Protein AF-0000000086982265 (afdb_homodimer)

pLDDT: mean 71.67, std 29.11, range [22.56, 97.69]

Radius of gyration: 20.38 Å; Cα contacts (8 Å, |Δi|>4): 203; chains: 2; bounding box: 52×54×60 Å

Secondary structure (DSSP, 8-state):
-------GGGGTTHHHHHHHS--SS---S----S----------SBHHHHHHHHHHHHHHHHHHHHHHHHHSS-TTSHHHHHHHHHHHHHHHHHHHHHHHHHH--TTHHHHHH-TTSGGG-B---/-------TTHHHHHHHHHHHS--SS---S----S----------SBHHHHHHHHHHHHHHHHHHHHHHHHHSS-TTSHHHHHHHHHHHHHHHHHHHHHHHHHH--TTHHHHHH-TTSGGG-B---

Solvent-accessible surface area (backbone atoms only — not comparable to full-atom values): 14402 Å² total; per-residue (Å²): 137,83,80,80,73,74,74,75,64,70,65,61,68,61,53,55,63,63,59,66,69,44,60,85,52,70,59,56,84,66,66,58,53,85,48,69,53,64,75,65,65,73,77,50,53,29,46,36,57,47,51,40,53,50,53,50,50,50,50,40,52,52,41,48,52,50,23,51,60,60,21,70,83,38,71,81,37,45,67,20,50,34,34,48,50,50,37,50,47,48,50,48,36,48,51,53,51,54,55,48,44,73,78,45,52,86,53,51,70,56,28,71,79,36,55,84,40,68,32,34,37,65,54,76,129,137,84,78,79,74,74,76,74,62,70,65,60,67,60,53,56,64,62,58,68,67,44,60,86,51,69,58,60,85,66,66,59,52,86,49,70,54,63,75,64,65,75,79,49,54,29,45,37,58,48,52,40,53,50,52,51,50,51,49,41,53,52,41,47,53,50,24,52,62,58,21,71,84,39,72,81,38,45,68,20,52,36,36,48,50,50,37,51,49,50,49,48,38,48,51,51,52,53,54,47,43,74,78,44,53,87,54,50,71,58,27,70,80,37,54,84,41,69,33,34,38,64,54,75,129

Organism: Momordica charantia (NCBI:txid3673)

Nearest PDB structures (foldseek):
  3ety-assembly1_A  TM=3.256E-01  e=5.298E+00  Fusobacterium nucleatum
  3etx-assembly3_C  TM=3.265E-01  e=7.269E+00  Fusobacterium nucleatum
  3ety-assembly1_A  TM=3.256E-01  e=5.223E+00  Fusobacterium nucleatum
  3etx-assembly3_C  TM=3.265E-01  e=7.174E+00  Fusobacterium nucleatum

Structure (mmCIF, N/CA/C/O backbone):
data_AF-0000000086982265-model_v1
#
loop_
_entity.id
_entity.type
_entity.pdbx_description
1 polymer 'Calvin cycle protein CP12-3, chloroplastic'
#
loop_
_atom_site.group_PDB
_atom_site.id
_atom_site.type_symbol
_atom_site.label_atom_id
_atom_site.label_alt_id
_atom_site.label_comp_id
_atom_site.label_asym_id
_atom_site.label_entity_id
_atom_site.label_seq_id
_atom_site.pdbx_PDB_ins_code
_atom_site.Cartn_x
_atom_site.Cartn_y
_atom_site.Cartn_z
_atom_site.occupancy
_atom_site.B_iso_or_equiv
_atom_site.auth_seq_id
_atom_site.auth_comp_id
_atom_site.auth_asym_id
_atom_site.auth_atom_id
_atom_site.pdbx_PDB_model_num
ATOM 1 N N . MET A 1 1 ? -33.5 -4.254 -20.078 1 22.59 1 MET A N 1
ATOM 2 C CA . MET A 1 1 ? -32.094 -4.617 -19.922 1 22.59 1 MET A CA 1
ATOM 3 C C . MET A 1 1 ? -31.234 -3.387 -19.641 1 22.59 1 MET A C 1
ATOM 5 O O . MET A 1 1 ? -30.844 -2.668 -20.562 1 22.59 1 MET A O 1
ATOM 9 N N . ALA A 1 2 ? -31.406 -2.611 -18.578 1 28.22 2 ALA A N 1
ATOM 10 C CA . ALA A 1 2 ? -31.062 -1.231 -18.25 1 28.22 2 ALA A CA 1
ATOM 11 C C . ALA A 1 2 ? -29.562 -1.1 -17.969 1 28.22 2 ALA A C 1
ATOM 13 O O . ALA A 1 2 ? -29 -1.889 -17.203 1 28.22 2 ALA A O 1
ATOM 14 N N . SER A 1 3 ? -28.75 -0.62 -18.969 1 22.56 3 SER A N 1
ATOM 15 C CA . SER A 1 3 ? -27.312 -0.375 -19.062 1 22.56 3 SER A CA 1
ATOM 16 C C . SER A 1 3 ? -26.844 0.585 -17.984 1 22.56 3 SER A C 1
ATOM 18 O O . SER A 1 3 ? -27.312 1.728 -17.906 1 22.56 3 SER A O 1
ATOM 20 N N . ILE A 1 4 ? -26.625 0.116 -16.812 1 25.61 4 ILE A N 1
ATOM 21 C CA . ILE A 1 4 ? -26.203 0.902 -15.656 1 25.61 4 ILE A CA 1
ATOM 22 C C . ILE A 1 4 ? -24.875 1.575 -15.938 1 25.61 4 ILE A C 1
ATOM 24 O O . ILE A 1 4 ? -23.812 0.934 -15.867 1 25.61 4 ILE A O 1
ATOM 28 N N . VAL A 1 5 ? -24.75 2.475 -16.938 1 24.56 5 VAL A N 1
ATOM 29 C CA . VAL A 1 5 ? -23.578 3.293 -17.203 1 24.56 5 VAL A CA 1
ATOM 30 C C . VAL A 1 5 ? -23.312 4.211 -16.016 1 24.56 5 VAL A C 1
ATOM 32 O O . VAL A 1 5 ? -24.094 5.121 -15.734 1 24.56 5 VAL A O 1
ATOM 35 N N . ALA A 1 6 ? -22.781 3.668 -14.961 1 27.89 6 ALA A N 1
ATOM 36 C CA . ALA A 1 6 ? -22.453 4.531 -13.828 1 27.89 6 ALA A CA 1
ATOM 37 C C . ALA A 1 6 ? -21.578 5.703 -14.266 1 27.89 6 ALA A C 1
ATOM 39 O O . ALA A 1 6 ? -20.688 5.543 -15.102 1 27.89 6 ALA A O 1
ATOM 40 N N . PRO A 1 7 ? -21.969 6.941 -14.133 1 25.91 7 PRO A N 1
ATOM 41 C CA . PRO A 1 7 ? -21.406 8.18 -14.68 1 25.91 7 PRO A CA 1
ATOM 42 C C . PRO A 1 7 ? -19.953 8.398 -14.281 1 25.91 7 PRO A C 1
ATOM 44 O O . PRO A 1 7 ? -19.578 8.102 -13.141 1 25.91 7 PRO A O 1
ATOM 47 N N . VAL A 1 8 ? -19 8.484 -15.266 1 26.81 8 VAL A N 1
ATOM 48 C CA . VAL A 1 8 ? -17.594 8.891 -15.352 1 26.81 8 VAL A CA 1
ATOM 49 C C . VAL A 1 8 ? -17.406 10.242 -14.672 1 26.81 8 VAL A C 1
ATOM 51 O O . VAL A 1 8 ? -16.281 10.766 -14.617 1 26.81 8 VAL A O 1
ATOM 54 N N . ALA A 1 9 ? -18.516 10.922 -14.414 1 27.42 9 ALA A N 1
ATOM 55 C CA . ALA A 1 9 ? -18.391 12.328 -14.031 1 27.42 9 ALA A CA 1
ATOM 56 C C . ALA A 1 9 ? -17.734 12.469 -12.664 1 27.42 9 ALA A C 1
ATOM 58 O O . ALA A 1 9 ? -17.188 13.523 -12.344 1 27.42 9 ALA A O 1
ATOM 59 N N . ALA A 1 10 ? -17.891 11.508 -11.844 1 26.39 10 ALA A N 1
ATOM 60 C CA . ALA A 1 10 ? -17.453 11.781 -10.477 1 26.39 10 ALA A CA 1
ATOM 61 C C . ALA A 1 10 ? -15.93 11.75 -10.375 1 26.39 10 ALA A C 1
ATOM 63 O O . ALA A 1 10 ? -15.367 12.047 -9.32 1 26.39 10 ALA A O 1
ATOM 64 N N . LEU A 1 11 ? -15.141 11.227 -11.391 1 29.06 11 LEU A N 1
ATOM 65 C CA . LEU A 1 11 ? -13.688 11.195 -11.367 1 29.06 11 LEU A CA 1
ATOM 66 C C . LEU A 1 11 ? -13.102 12.594 -11.531 1 29.06 11 LEU A C 1
ATOM 68 O O . LEU A 1 11 ? -11.922 12.82 -11.266 1 29.06 11 LEU A O 1
ATOM 72 N N . LYS A 1 12 ? -13.852 13.508 -12.211 1 29.45 12 LYS A N 1
ATOM 73 C CA . LYS A 1 12 ? -13.32 14.812 -12.594 1 29.45 12 LYS A CA 1
ATOM 74 C C . LYS A 1 12 ? -13.156 15.719 -11.383 1 29.45 12 LYS A C 1
ATOM 76 O O . LYS A 1 12 ? -12.266 16.578 -11.359 1 29.45 12 LYS A O 1
ATOM 81 N N . SER A 1 13 ? -14.07 15.656 -10.477 1 28.33 13 SER A N 1
ATOM 82 C CA . SER A 1 13 ? -14.008 16.672 -9.43 1 28.33 13 SER A CA 1
ATOM 83 C C . SER A 1 13 ? -12.906 16.359 -8.43 1 28.33 13 SER A C 1
ATOM 85 O O . SER A 1 13 ? -12.422 17.25 -7.73 1 28.33 13 SER A O 1
ATOM 87 N N . CYS A 1 14 ? -12.5 15.141 -8.242 1 32.88 14 CYS A N 1
ATOM 88 C CA . CYS A 1 14 ? -11.469 14.734 -7.285 1 32.88 14 CYS A CA 1
ATOM 89 C C . CYS A 1 14 ? -10.078 15.078 -7.805 1 32.88 14 CYS A C 1
ATOM 91 O O . CYS A 1 14 ? -9.086 14.867 -7.105 1 32.88 14 CYS A O 1
ATOM 93 N N . ASN A 1 15 ? -9.938 15.422 -9.117 1 33.34 15 ASN A N 1
ATOM 94 C CA . ASN A 1 15 ? -8.672 15.828 -9.734 1 33.34 15 ASN A CA 1
ATOM 95 C C . ASN A 1 15 ? -8.148 17.125 -9.133 1 33.34 15 ASN A C 1
ATOM 97 O O . ASN A 1 15 ? -6.945 17.391 -9.156 1 33.34 15 ASN A O 1
ATOM 101 N N . GLY A 1 16 ? -9.07 17.969 -8.719 1 33.59 16 GLY A N 1
ATOM 102 C CA . GLY A 1 16 ? -8.617 19.266 -8.242 1 33.59 16 GLY A CA 1
ATOM 103 C C . GLY A 1 16 ? -7.879 19.203 -6.922 1 33.59 16 GLY A C 1
ATOM 104 O O . GLY A 1 16 ? -6.926 19.953 -6.699 1 33.59 16 GLY A O 1
ATOM 105 N N . PHE A 1 17 ? -8.43 18.438 -6.062 1 35.12 17 PHE A N 1
ATOM 106 C CA . PHE A 1 17 ? -7.828 18.422 -4.734 1 35.12 17 PHE A CA 1
ATOM 107 C C . PHE A 1 17 ? -6.453 17.766 -4.77 1 35.12 17 PHE A C 1
ATOM 109 O O . PHE A 1 17 ? -5.539 18.203 -4.062 1 35.12 17 PHE A O 1
ATOM 116 N N . LEU A 1 18 ? -6.184 16.797 -5.578 1 38.62 18 LEU A N 1
ATOM 117 C CA . LEU A 1 18 ? -4.836 16.266 -5.723 1 38.62 18 LEU A CA 1
ATOM 118 C C . LEU A 1 18 ? -3.879 17.328 -6.238 1 38.62 18 LEU A C 1
ATOM 120 O O . LEU A 1 18 ? -2.67 17.25 -6.012 1 38.62 18 LEU A O 1
ATOM 124 N N . GLU A 1 19 ? -4.27 18.312 -6.961 1 38.12 19 GLU A N 1
ATOM 125 C CA . GLU A 1 19 ? -3.438 19.359 -7.535 1 38.12 19 GLU A CA 1
ATOM 126 C C . GLU A 1 19 ? -2.959 20.344 -6.461 1 38.12 19 GLU A C 1
ATOM 128 O O . GLU A 1 19 ? -1.843 20.859 -6.539 1 38.12 19 GLU A O 1
ATOM 133 N N . LYS A 1 20 ? -3.635 20.797 -5.562 1 38.16 20 LYS A N 1
ATOM 134 C CA . LYS A 1 20 ? -3.209 21.875 -4.672 1 38.16 20 LYS A CA 1
ATOM 135 C C . LYS A 1 20 ? -2.291 21.344 -3.572 1 38.16 20 LYS A C 1
ATOM 137 O O . LYS A 1 20 ? -1.474 22.094 -3.029 1 38.16 20 LYS A O 1
ATOM 142 N N . LYS A 1 21 ? -2.49 20.406 -2.93 1 38.38 21 LYS A N 1
ATOM 143 C CA . LYS A 1 21 ? -1.667 20.031 -1.785 1 38.38 21 LYS A CA 1
ATOM 144 C C . LYS A 1 21 ? -0.333 19.453 -2.238 1 38.38 21 LYS A C 1
ATOM 146 O O . LYS A 1 21 ? 0.516 19.109 -1.41 1 38.38 21 LYS A O 1
ATOM 151 N N . MET A 1 22 ? -0.25 18.875 -3.363 1 33.5 22 MET A N 1
ATOM 152 C CA . MET A 1 22 ? 1.075 18.297 -3.604 1 33.5 22 MET A CA 1
ATOM 153 C C . MET A 1 22 ? 2.049 19.375 -4.074 1 33.5 22 MET A C 1
ATOM 155 O O . MET A 1 22 ? 2.236 19.562 -5.277 1 33.5 22 MET A O 1
ATOM 159 N N . PRO A 1 23 ? 2.283 20.5 -3.543 1 29.22 23 PRO A N 1
ATOM 160 C CA . PRO A 1 23 ? 3.33 21.344 -4.133 1 29.22 23 PRO A CA 1
ATOM 161 C C . PRO A 1 23 ? 4.621 20.562 -4.398 1 29.22 23 PRO A C 1
ATOM 163 O O . PRO A 1 23 ? 5.32 20.844 -5.375 1 29.22 23 PRO A O 1
ATOM 166 N N . TYR A 1 24 ? 5.195 20.062 -3.326 1 30.67 24 TYR A N 1
ATOM 167 C CA . TYR A 1 24 ? 6.551 19.562 -3.525 1 30.67 24 TYR A CA 1
ATOM 168 C C . TYR A 1 24 ? 6.574 18.469 -4.586 1 30.67 24 TYR A C 1
ATOM 170 O O . TYR A 1 24 ? 7.629 17.891 -4.863 1 30.67 24 TYR A O 1
ATOM 178 N N . LEU A 1 25 ? 5.551 17.75 -4.719 1 29.61 25 LEU A N 1
ATOM 179 C CA . LEU A 1 25 ? 5.641 17.047 -5.984 1 29.61 25 LEU A CA 1
ATOM 180 C C . LEU A 1 25 ? 5.594 18.016 -7.16 1 29.61 25 LEU A C 1
ATOM 182 O O . LEU A 1 25 ? 4.582 18.688 -7.375 1 29.61 25 LEU A O 1
ATOM 186 N N . LYS A 1 26 ? 6.691 18.828 -7.355 1 27.42 26 LYS A N 1
ATOM 187 C CA . LYS A 1 26 ? 6.699 19.188 -8.773 1 27.42 26 LYS A CA 1
ATOM 188 C C . LYS A 1 26 ? 6.027 18.094 -9.609 1 27.42 26 LYS A C 1
ATOM 190 O O . LYS A 1 26 ? 6.648 17.094 -9.938 1 27.42 26 LYS A O 1
ATOM 195 N N . LEU A 1 27 ? 4.973 17.859 -9.281 1 25.95 27 LEU A N 1
ATOM 196 C CA . LEU A 1 27 ? 4.266 17.297 -10.438 1 25.95 27 LEU A CA 1
ATOM 197 C C . LEU A 1 27 ? 4.48 18.172 -11.672 1 25.95 27 LEU A C 1
ATOM 199 O O . LEU A 1 27 ? 4.102 19.344 -11.68 1 25.95 27 LEU A O 1
ATOM 203 N N . SER A 1 28 ? 5.684 18.281 -12.289 1 26.28 28 SER A N 1
ATOM 204 C CA . SER A 1 28 ? 5.477 18.672 -13.68 1 26.28 28 SER A CA 1
ATOM 205 C C . SER A 1 28 ? 4.004 18.578 -14.062 1 26.28 28 SER A C 1
ATOM 207 O O . SER A 1 28 ? 3.238 17.844 -13.438 1 26.28 28 SER A O 1
ATOM 209 N N . ASP A 1 29 ? 3.389 19.703 -14.688 1 25.84 29 ASP A N 1
ATOM 210 C CA . ASP A 1 29 ? 2.191 19.641 -15.523 1 25.84 29 ASP A CA 1
ATOM 211 C C . ASP A 1 29 ? 1.959 18.234 -16.047 1 25.84 29 ASP A C 1
ATOM 213 O O . ASP A 1 29 ? 1.29 18.031 -17.062 1 25.84 29 ASP A O 1
ATOM 217 N N . LYS A 1 30 ? 3.002 17.5 -15.867 1 27.44 30 LYS A N 1
ATOM 218 C CA . LYS A 1 30 ? 2.699 16.219 -16.531 1 27.44 30 LYS A CA 1
ATOM 219 C C . LYS A 1 30 ? 1.464 15.57 -15.922 1 27.44 30 LYS A C 1
ATOM 221 O O . LYS A 1 30 ? 1.537 14.977 -14.844 1 27.44 30 LYS A O 1
ATOM 226 N N . SER A 1 31 ? 0.214 16.219 -15.82 1 27.73 31 SER A N 1
ATOM 227 C CA . SER A 1 31 ? -1.083 15.625 -16.141 1 27.73 31 SER A CA 1
ATOM 228 C C . SER A 1 31 ? -0.924 14.234 -16.75 1 27.73 31 SER A C 1
ATOM 230 O O . SER A 1 31 ? -1.144 14.047 -17.938 1 27.73 31 SER A O 1
ATOM 232 N N . GLN A 1 32 ? 0.218 13.719 -16.562 1 28.09 32 GLN A N 1
ATOM 233 C CA . GLN A 1 32 ? 0.034 12.57 -17.438 1 28.09 32 GLN A CA 1
ATOM 234 C C . GLN A 1 32 ? -1.301 11.883 -17.172 1 28.09 32 GLN A C 1
ATOM 236 O O . GLN A 1 32 ? -1.668 11.656 -16.016 1 28.09 32 GLN A O 1
ATOM 241 N N . PRO A 1 33 ? -2.359 12.336 -17.812 1 28.44 33 PRO A N 1
ATOM 242 C CA . PRO A 1 33 ? -3.514 11.43 -17.812 1 28.44 33 PRO A CA 1
ATOM 243 C C . PRO A 1 33 ? -3.17 10.039 -17.297 1 28.44 33 PRO A C 1
ATOM 245 O O . PRO A 1 33 ? -2.025 9.594 -17.422 1 28.44 33 PRO A O 1
ATOM 248 N N . VAL A 1 34 ? -3.584 9.805 -15.992 1 31.25 34 VAL A N 1
ATOM 249 C CA . VAL A 1 34 ? -3.672 8.352 -16.094 1 31.25 34 VAL A CA 1
ATOM 250 C C . VAL A 1 34 ? -3.697 7.941 -17.562 1 31.25 34 VAL A C 1
ATOM 252 O O . VAL A 1 34 ? -4.754 7.965 -18.203 1 31.25 34 VAL A O 1
ATOM 255 N N . ARG A 1 35 ? -2.959 8.82 -18.422 1 31.94 35 ARG A N 1
ATOM 256 C CA . ARG A 1 35 ? -2.873 8.328 -19.797 1 31.94 35 ARG A CA 1
ATOM 257 C C . ARG A 1 35 ? -3.193 6.836 -19.859 1 31.94 35 ARG A C 1
ATOM 259 O O . ARG A 1 35 ? -2.688 6.055 -19.047 1 31.94 35 ARG A O 1
ATOM 266 N N . ALA A 1 36 ? -4.285 6.738 -20.328 1 32.75 36 ALA A N 1
ATOM 267 C CA . ALA A 1 36 ? -4.457 5.418 -20.938 1 32.75 36 ALA A CA 1
ATOM 268 C C . ALA A 1 36 ? -3.117 4.844 -21.391 1 32.75 36 ALA A C 1
ATOM 270 O O . ALA A 1 36 ? -2.646 5.152 -22.484 1 32.75 36 ALA A O 1
ATOM 271 N N . MET A 1 37 ? -1.941 5.309 -20.672 1 35.94 37 MET A N 1
ATOM 272 C CA . MET A 1 37 ? -1.049 4.32 -21.281 1 35.94 37 MET A CA 1
ATOM 273 C C . MET A 1 37 ? -1.844 3.211 -21.953 1 35.94 37 MET A C 1
ATOM 275 O O . MET A 1 37 ? -2.812 2.699 -21.391 1 35.94 37 MET A O 1
ATOM 279 N N . GLY A 1 38 ? -2.029 3.312 -23.125 1 34.06 38 GLY A N 1
ATOM 280 C CA . GLY A 1 38 ? -2.516 2.066 -23.688 1 34.06 38 GLY A CA 1
ATOM 281 C C . GLY A 1 38 ? -2.363 0.882 -22.766 1 34.06 38 GLY A C 1
ATOM 282 O O . GLY A 1 38 ? -1.38 0.79 -22.016 1 34.06 38 GLY A O 1
ATOM 283 N N . MET A 1 39 ? -3.354 0.46 -22.094 1 42.19 39 MET A N 1
ATOM 284 C CA . MET A 1 39 ? -3.264 -0.851 -21.469 1 42.19 39 MET A CA 1
ATOM 285 C C . MET A 1 39 ? -2.029 -1.606 -21.953 1 42.19 39 MET A C 1
ATOM 287 O O . MET A 1 39 ? -2.107 -2.385 -22.891 1 42.19 39 MET A O 1
ATOM 291 N N . ALA A 1 40 ? -1.075 -0.903 -22.281 1 45.47 40 ALA A N 1
ATOM 292 C CA . ALA A 1 40 ? -0.02 -1.88 -22.547 1 45.47 40 ALA A CA 1
ATOM 293 C C . ALA A 1 40 ? -0.062 -3.012 -21.516 1 45.47 40 ALA A C 1
ATOM 295 O O . ALA A 1 40 ? 0.082 -2.777 -20.312 1 45.47 40 ALA A O 1
ATOM 296 N N . LYS A 1 41 ? -1.021 -3.781 -21.719 1 54.38 41 LYS A N 1
ATOM 297 C CA . LYS A 1 41 ? -1.2 -5.047 -21.016 1 54.38 41 LYS A CA 1
ATOM 298 C C . LYS A 1 41 ? 0.131 -5.574 -20.484 1 54.38 41 LYS A C 1
ATOM 300 O O . LYS A 1 41 ? 1.062 -5.809 -21.25 1 54.38 41 LYS A O 1
ATOM 305 N N . TYR A 1 42 ? 0.583 -4.93 -19.312 1 62.16 42 TYR A N 1
ATOM 306 C CA . TYR A 1 42 ? 1.74 -5.609 -18.734 1 62.16 42 TYR A CA 1
ATOM 307 C C . TYR A 1 42 ? 1.668 -7.113 -18.984 1 62.16 42 TYR A C 1
ATOM 309 O O . TYR A 1 42 ? 0.595 -7.711 -18.875 1 62.16 42 TYR A O 1
ATOM 317 N N . LYS A 1 43 ? 2.564 -7.457 -19.766 1 79.25 43 LYS A N 1
ATOM 318 C CA . LYS A 1 43 ? 2.633 -8.891 -20.031 1 79.25 43 LYS A CA 1
ATOM 319 C C . LYS A 1 43 ? 3.135 -9.656 -18.812 1 79.25 43 LYS A C 1
ATOM 321 O O . LYS A 1 43 ? 4.258 -9.43 -18.359 1 79.25 43 LYS A O 1
ATOM 326 N N . TYR A 1 44 ? 2.309 -9.961 -18.078 1 90.06 44 TYR A N 1
ATOM 327 C CA . TYR A 1 44 ? 2.645 -10.867 -16.984 1 90.06 44 TYR A CA 1
ATOM 328 C C . TYR A 1 44 ? 3.043 -12.234 -17.5 1 90.06 44 TYR A C 1
ATOM 330 O O . TYR A 1 44 ? 2.365 -12.797 -18.375 1 90.06 44 TYR A O 1
ATOM 338 N N . LYS A 1 45 ? 4.141 -12.703 -17 1 91.94 45 LYS A N 1
ATOM 339 C CA . LYS A 1 45 ? 4.512 -14.07 -17.375 1 91.94 45 LYS A CA 1
ATOM 340 C C . LYS A 1 45 ? 3.74 -15.094 -16.531 1 91.94 45 LYS A C 1
ATOM 342 O O . LYS A 1 45 ? 3.305 -16.125 -17.062 1 91.94 45 LYS A O 1
ATOM 347 N N . TYR A 1 46 ? 3.473 -14.766 -15.211 1 94.69 46 TYR A N 1
ATOM 348 C CA . TYR A 1 46 ? 2.912 -15.758 -14.305 1 94.69 46 TYR A CA 1
ATOM 349 C C . TYR A 1 46 ? 1.562 -15.305 -13.758 1 94.69 46 TYR A C 1
ATOM 351 O O . TYR A 1 46 ? 1.362 -14.125 -13.484 1 94.69 46 TYR A O 1
ATOM 359 N N . LYS A 1 47 ? 0.686 -16.234 -13.523 1 93.88 47 LYS A N 1
ATOM 360 C CA . LYS A 1 47 ? -0.643 -16 -12.969 1 93.88 47 LYS A CA 1
ATOM 361 C C . LYS A 1 47 ? -0.558 -15.258 -11.641 1 93.88 47 LYS A C 1
ATOM 363 O O . LYS A 1 47 ? -1.332 -14.336 -11.391 1 93.88 47 LYS A O 1
ATOM 368 N N . GLY A 1 48 ? 0.394 -15.664 -10.781 1 94.38 48 GLY A N 1
ATOM 369 C CA . GLY A 1 48 ? 0.535 -15.039 -9.469 1 94.38 48 GLY A CA 1
ATOM 370 C C . GLY A 1 48 ? 0.831 -13.555 -9.547 1 94.38 48 GLY A C 1
ATOM 371 O O . GLY A 1 48 ? 0.335 -12.773 -8.734 1 94.38 48 GLY A O 1
ATOM 372 N N . THR A 1 49 ? 1.602 -13.156 -10.484 1 94.31 49 THR A N 1
ATOM 373 C CA . THR A 1 49 ? 1.938 -11.75 -10.664 1 94.31 49 THR A CA 1
ATOM 374 C C . THR A 1 49 ? 0.718 -10.953 -11.125 1 94.31 49 THR A C 1
ATOM 376 O O . THR A 1 49 ? 0.479 -9.844 -10.648 1 94.31 49 THR A O 1
ATOM 379 N N . GLN A 1 50 ? 0.039 -11.539 -12.07 1 93.94 50 GLN A N 1
ATOM 380 C CA . GLN A 1 50 ? -1.184 -10.891 -12.523 1 93.94 50 GLN A CA 1
ATOM 381 C C . GLN A 1 50 ? -2.164 -10.695 -11.367 1 93.94 50 GLN A C 1
ATOM 383 O O . GLN A 1 50 ? -2.791 -9.641 -11.242 1 93.94 50 GLN A O 1
ATOM 388 N N . MET A 1 51 ? -2.34 -11.703 -10.539 1 94.56 51 MET A N 1
ATOM 389 C CA . MET A 1 51 ? -3.246 -11.641 -9.398 1 94.56 51 MET A CA 1
ATOM 390 C C . MET A 1 51 ? -2.805 -10.562 -8.414 1 94.56 51 MET A C 1
ATOM 392 O O . MET A 1 51 ? -3.635 -9.828 -7.867 1 94.56 51 MET A O 1
ATOM 396 N N . ARG A 1 52 ? -1.533 -10.484 -8.234 1 93.94 52 ARG A N 1
ATOM 397 C CA . ARG A 1 52 ? -0.994 -9.469 -7.328 1 93.94 52 ARG A CA 1
ATOM 398 C C . ARG A 1 52 ? -1.31 -8.062 -7.828 1 93.94 52 ARG A C 1
ATOM 400 O O . ARG A 1 52 ? -1.724 -7.203 -7.047 1 93.94 52 ARG A O 1
ATOM 407 N N . GLU A 1 53 ? -1.056 -7.824 -9.055 1 94.5 53 GLU A N 1
ATOM 408 C CA . GLU A 1 53 ? -1.371 -6.52 -9.633 1 94.5 53 GLU A CA 1
ATOM 409 C C . GLU A 1 53 ? -2.857 -6.203 -9.492 1 94.5 53 GLU A C 1
ATOM 411 O O . GLU A 1 53 ? -3.227 -5.074 -9.164 1 94.5 53 GLU A O 1
ATOM 416 N N . LYS A 1 54 ? -3.658 -7.176 -9.805 1 95.12 54 LYS A N 1
ATOM 417 C CA . LYS A 1 54 ? -5.102 -6.996 -9.695 1 95.12 54 LYS A CA 1
ATOM 418 C C . LYS A 1 54 ? -5.504 -6.617 -8.273 1 95.12 54 LYS A C 1
ATOM 420 O O . LYS A 1 54 ? -6.297 -5.695 -8.07 1 95.12 54 LYS A O 1
ATOM 425 N N . HIS A 1 55 ? -4.969 -7.285 -7.258 1 95.5 55 HIS A N 1
ATOM 426 C CA . HIS A 1 55 ? -5.297 -7.004 -5.867 1 95.5 55 HIS A CA 1
ATOM 427 C C . HIS A 1 55 ? -4.84 -5.605 -5.465 1 95.5 55 HIS A C 1
ATOM 429 O O . HIS A 1 55 ? -5.543 -4.906 -4.734 1 95.5 55 HIS A O 1
ATOM 435 N N . LEU A 1 56 ? -3.637 -5.207 -5.945 1 96.12 56 LEU A N 1
ATOM 436 C CA . LEU A 1 56 ? -3.17 -3.852 -5.68 1 96.12 56 LEU A CA 1
ATOM 437 C C . LEU A 1 56 ? -4.121 -2.822 -6.277 1 96.12 56 LEU A C 1
ATOM 439 O O . LEU A 1 56 ? -4.465 -1.832 -5.625 1 96.12 56 LEU A O 1
ATOM 443 N N . THR A 1 57 ? -4.57 -3.08 -7.441 1 96.69 57 THR A N 1
ATOM 444 C CA . THR A 1 57 ? -5.488 -2.172 -8.117 1 96.69 57 THR A CA 1
ATOM 445 C C . THR A 1 57 ? -6.809 -2.072 -7.359 1 96.69 57 THR A C 1
ATOM 447 O O . THR A 1 57 ? -7.32 -0.973 -7.137 1 96.69 57 THR A O 1
ATOM 450 N N . GLU A 1 58 ? -7.281 -3.205 -6.973 1 96.44 58 GLU A N 1
ATOM 451 C CA . GLU A 1 58 ? -8.547 -3.229 -6.242 1 96.44 58 GLU A CA 1
ATOM 452 C C . GLU A 1 58 ? -8.422 -2.504 -4.902 1 96.44 58 GLU A C 1
ATOM 454 O O . GLU A 1 58 ? -9.359 -1.829 -4.469 1 96.44 58 GLU A O 1
ATOM 459 N N . MET A 1 59 ? -7.305 -2.654 -4.254 1 95.94 59 MET A N 1
ATOM 460 C CA . MET A 1 59 ? -7.078 -1.958 -2.99 1 95.94 59 MET A CA 1
ATOM 461 C C . MET A 1 59 ? -7.066 -0.447 -3.195 1 95.94 59 MET A C 1
ATOM 463 O O . MET A 1 59 ? -7.645 0.296 -2.398 1 95.94 59 MET A O 1
ATOM 467 N N . ILE A 1 60 ? -6.422 0.017 -4.207 1 96.94 60 ILE A N 1
ATOM 468 C CA . ILE A 1 60 ? -6.367 1.443 -4.508 1 96.94 60 ILE A CA 1
ATOM 469 C C . ILE A 1 60 ? -7.77 1.968 -4.789 1 96.94 60 ILE A C 1
ATOM 471 O O . ILE A 1 60 ? -8.156 3.029 -4.293 1 96.94 60 ILE A O 1
ATOM 475 N N . GLU A 1 61 ? -8.531 1.205 -5.566 1 97.69 61 GLU A N 1
ATOM 476 C CA . GLU A 1 61 ? -9.898 1.615 -5.879 1 97.69 61 GLU A CA 1
ATOM 477 C C . GLU A 1 61 ? -10.742 1.724 -4.613 1 97.69 61 GLU A C 1
ATOM 479 O O . GLU A 1 61 ? -11.508 2.676 -4.449 1 97.69 61 GLU A O 1
ATOM 484 N N . LYS A 1 62 ? -10.617 0.751 -3.752 1 97 62 LYS A N 1
ATOM 485 C CA . LYS A 1 62 ? -11.344 0.79 -2.482 1 97 62 LYS A CA 1
ATOM 486 C C . LYS A 1 62 ? -10.938 2.01 -1.658 1 97 62 LYS A C 1
ATOM 488 O O . LYS A 1 62 ? -11.789 2.678 -1.071 1 97 62 LYS A O 1
ATOM 493 N N . LYS A 1 63 ? -9.664 2.281 -1.607 1 97.5 63 LYS A N 1
ATOM 494 C CA . LYS A 1 63 ? -9.195 3.402 -0.801 1 97.5 63 LYS A CA 1
ATOM 495 C C . LYS A 1 63 ? -9.602 4.734 -1.425 1 97.5 63 LYS A C 1
ATOM 497 O O . LYS A 1 63 ? -9.836 5.715 -0.713 1 97.5 63 LYS A O 1
ATOM 502 N N . VAL A 1 64 ? -9.719 4.797 -2.715 1 97.38 64 VAL A N 1
ATOM 503 C CA . VAL A 1 64 ? -10.242 5.984 -3.385 1 97.38 64 VAL A CA 1
ATOM 504 C C . VAL A 1 64 ? -11.688 6.23 -2.943 1 97.38 64 VAL A C 1
ATOM 506 O O . VAL A 1 64 ? -12.055 7.359 -2.602 1 97.38 64 VAL A O 1
ATOM 509 N N . MET A 1 65 ? -12.469 5.18 -2.939 1 97.38 65 MET A N 1
ATOM 510 C CA . MET A 1 65 ? -13.859 5.305 -2.521 1 97.38 65 MET A CA 1
ATOM 511 C C . MET A 1 65 ? -13.953 5.762 -1.069 1 97.38 65 MET A C 1
ATOM 513 O O . MET A 1 65 ? -14.773 6.617 -0.735 1 97.38 65 MET A O 1
ATOM 517 N N . GLU A 1 66 ? -13.164 5.23 -0.233 1 95.25 66 GLU A N 1
ATOM 518 C CA . GLU A 1 66 ? -13.156 5.625 1.173 1 95.25 66 GLU A CA 1
ATOM 519 C C . GLU A 1 66 ? -12.727 7.082 1.334 1 95.25 66 GLU A C 1
ATOM 521 O O . GLU A 1 66 ? -13.273 7.805 2.168 1 95.25 66 GLU A O 1
ATOM 526 N N . ALA A 1 67 ? -11.695 7.465 0.567 1 95.75 67 ALA A N 1
ATOM 527 C CA . ALA A 1 67 ? -11.242 8.852 0.63 1 95.75 67 ALA A CA 1
ATOM 528 C C . ALA A 1 67 ? -12.352 9.812 0.22 1 95.75 67 ALA A C 1
ATOM 530 O O . ALA A 1 67 ? -12.547 10.852 0.857 1 95.75 67 ALA A O 1
ATOM 531 N N . LYS A 1 68 ? -13.117 9.469 -0.792 1 96.12 68 LYS A N 1
ATOM 532 C CA . LYS A 1 68 ? -14.234 10.289 -1.236 1 96.12 68 LYS A CA 1
ATOM 533 C C . LYS A 1 68 ? -15.289 10.414 -0.142 1 96.12 68 LYS A C 1
ATOM 535 O O . LYS A 1 68 ? -15.812 11.508 0.106 1 96.12 68 LYS A O 1
ATOM 540 N N . GLU A 1 69 ? -15.57 9.352 0.482 1 95.38 69 GLU A N 1
ATOM 541 C CA . GLU A 1 69 ? -16.578 9.328 1.536 1 95.38 69 GLU A CA 1
ATOM 542 C C . GLU A 1 69 ? -16.141 10.172 2.732 1 95.38 69 GLU A C 1
ATOM 544 O O . GLU A 1 69 ? -16.938 10.953 3.266 1 95.38 69 GLU A O 1
ATOM 549 N N . VAL A 1 70 ? -14.859 10.008 3.123 1 92.81 70 VAL A N 1
ATOM 550 C CA . VAL A 1 70 ? -14.336 10.703 4.289 1 92.81 70 VAL A CA 1
ATOM 551 C C . VAL A 1 70 ? -14.305 12.211 4.023 1 92.81 70 VAL A C 1
ATOM 553 O O . VAL A 1 70 ? -14.516 13.016 4.934 1 92.81 70 VAL A O 1
ATOM 556 N N . CYS A 1 71 ? -14.18 12.555 2.752 1 94.31 71 CYS A N 1
ATOM 557 C CA . CYS A 1 71 ? -13.992 13.961 2.422 1 94.31 71 CYS A CA 1
ATOM 558 C C . CYS A 1 71 ? -15.32 14.633 2.121 1 94.31 71 CYS A C 1
ATOM 560 O O . CYS A 1 71 ? -15.391 15.852 1.999 1 94.31 71 CYS A O 1
ATOM 562 N N . GLU A 1 72 ? -16.5 14.031 1.921 1 92.06 72 GLU A N 1
ATOM 563 C CA . GLU A 1 72 ? -17.812 14.586 1.578 1 92.06 72 GLU A CA 1
ATOM 564 C C . GLU A 1 72 ? -18.25 15.641 2.594 1 92.06 72 GLU A C 1
ATOM 566 O O . GLU A 1 72 ? -18.844 16.656 2.227 1 92.06 72 GLU A O 1
ATOM 571 N N . GLY A 1 73 ? -17.984 15.516 3.746 1 80.31 73 GLY A N 1
ATOM 572 C CA . GLY A 1 73 ? -18.453 16.484 4.727 1 80.31 73 GLY A CA 1
ATOM 573 C C . GLY A 1 73 ? -17.484 17.641 4.934 1 80.31 73 GLY A C 1
ATOM 574 O O . GLY A 1 73 ? -17.906 18.734 5.285 1 80.31 73 GLY A O 1
ATOM 575 N N . ASP A 1 74 ? -16.203 17.422 4.746 1 86.44 74 ASP A N 1
ATOM 576 C CA . ASP A 1 74 ? -15.172 18.422 4.973 1 86.44 74 ASP A CA 1
ATOM 577 C C . ASP A 1 74 ? -13.906 18.094 4.176 1 86.44 74 ASP A C 1
ATOM 579 O O . ASP A 1 74 ? -13.039 17.359 4.645 1 86.44 74 ASP A O 1
ATOM 583 N N . GLU A 1 75 ? -13.719 18.719 3.119 1 85.69 75 GLU A N 1
ATOM 584 C CA . GLU A 1 75 ? -12.594 18.469 2.225 1 85.69 75 GLU A CA 1
ATOM 585 C C . GLU A 1 75 ? -11.305 19.047 2.783 1 85.69 75 GLU A C 1
ATOM 587 O O . GLU A 1 75 ? -10.211 18.719 2.318 1 85.69 75 GLU A O 1
ATOM 592 N N . THR A 1 76 ? -11.469 19.844 3.824 1 82.75 76 THR A N 1
ATOM 593 C CA . THR A 1 76 ? -10.289 20.516 4.359 1 82.75 76 THR A CA 1
ATOM 594 C C . THR A 1 76 ? -9.82 19.844 5.645 1 82.75 76 THR A C 1
ATOM 596 O O . THR A 1 76 ? -8.812 20.25 6.227 1 82.75 76 THR A O 1
ATOM 599 N N . SER A 1 77 ? -10.547 18.781 6.012 1 87.75 77 SER A N 1
ATOM 600 C CA . SER A 1 77 ? -10.219 18.109 7.266 1 87.75 77 SER A CA 1
ATOM 601 C C . SER A 1 77 ? -8.906 17.344 7.148 1 87.75 77 SER A C 1
ATOM 603 O O . SER A 1 77 ? -8.516 16.922 6.055 1 87.75 77 SER A O 1
ATOM 605 N N . ASP A 1 78 ? -8.242 17.094 8.258 1 87.19 78 ASP A N 1
ATOM 606 C CA . ASP A 1 78 ? -7.02 16.312 8.305 1 87.19 78 ASP A CA 1
ATOM 607 C C . ASP A 1 78 ? -7.27 14.875 7.844 1 87.19 78 ASP A C 1
ATOM 609 O O . ASP A 1 78 ? -6.461 14.305 7.113 1 87.19 78 ASP A O 1
ATOM 613 N N . GLU A 1 79 ? -8.398 14.406 8.273 1 90.31 79 GLU A N 1
ATOM 614 C CA . GLU A 1 79 ? -8.727 13.031 7.918 1 90.31 79 GLU A CA 1
ATOM 615 C C . GLU A 1 79 ? -8.883 12.867 6.41 1 90.31 79 GLU A C 1
ATOM 617 O O . GLU A 1 79 ? -8.492 11.844 5.848 1 90.31 79 GLU A O 1
ATOM 622 N N . CYS A 1 80 ? -9.469 13.82 5.816 1 93.12 80 CYS A N 1
ATOM 623 C CA . CYS A 1 80 ? -9.625 13.797 4.367 1 93.12 80 CYS A CA 1
ATOM 624 C C . CYS A 1 80 ? -8.273 13.805 3.668 1 93.12 80 CYS A C 1
ATOM 626 O O . CYS A 1 80 ? -8.023 12.984 2.789 1 93.12 80 CYS A O 1
ATOM 628 N N . LYS A 1 81 ? -7.406 14.727 4.098 1 92.12 81 LYS A N 1
ATOM 629 C CA . LYS A 1 81 ? -6.082 14.852 3.49 1 92.12 81 LYS A CA 1
ATOM 630 C C . LYS A 1 81 ? -5.27 13.57 3.689 1 92.12 81 LYS A C 1
ATOM 632 O O . LYS A 1 81 ? -4.641 13.078 2.752 1 92.12 81 LYS A O 1
ATOM 637 N N . VAL A 1 82 ? -5.363 13.023 4.816 1 92.81 82 VAL A N 1
ATOM 638 C CA . VAL A 1 82 ? -4.617 11.805 5.129 1 92.81 82 VAL A CA 1
ATOM 639 C C . VAL A 1 82 ? -5.152 10.641 4.297 1 92.81 82 VAL A C 1
ATOM 641 O O . VAL A 1 82 ? -4.383 9.805 3.822 1 92.81 82 VAL A O 1
ATOM 644 N N . ALA A 1 83 ? -6.414 10.641 4.098 1 94.5 83 ALA A N 1
ATOM 645 C CA . ALA A 1 83 ? -7.016 9.578 3.297 1 94.5 83 ALA A CA 1
ATOM 646 C C . ALA A 1 83 ? -6.48 9.594 1.869 1 94.5 83 ALA A C 1
ATOM 648 O O . ALA A 1 83 ? -6.148 8.547 1.312 1 94.5 83 ALA A O 1
ATOM 649 N N . TRP A 1 84 ? -6.348 10.773 1.37 1 95.31 84 TRP A N 1
ATOM 650 C CA . TRP A 1 84 ? -5.832 10.883 0.01 1 95.31 84 TRP A CA 1
ATOM 651 C C . TRP A 1 84 ? -4.336 10.586 -0.028 1 95.31 84 TRP A C 1
ATOM 653 O O . TRP A 1 84 ? -3.832 10.016 -1 1 95.31 84 TRP A O 1
ATOM 663 N N . ASP A 1 85 ? -3.66 10.969 0.998 1 92.62 85 ASP A N 1
ATOM 664 C CA . ASP A 1 85 ? -2.238 10.648 1.089 1 92.62 85 ASP A CA 1
ATOM 665 C C . ASP A 1 85 ? -2.016 9.141 1.084 1 92.62 85 ASP A C 1
ATOM 667 O O . ASP A 1 85 ? -1.04 8.648 0.508 1 92.62 85 ASP A O 1
ATOM 671 N N . LEU A 1 86 ? -2.879 8.438 1.713 1 94.56 86 LEU A N 1
ATOM 672 C CA . LEU A 1 86 ? -2.785 6.98 1.748 1 94.56 86 LEU A CA 1
ATOM 673 C C . LEU A 1 86 ? -2.969 6.391 0.355 1 94.56 86 LEU A C 1
ATOM 675 O O . LEU A 1 86 ? -2.277 5.441 -0.018 1 94.56 86 LEU A O 1
ATOM 679 N N . VAL A 1 87 ? -3.863 6.887 -0.423 1 95.19 87 VAL A N 1
ATOM 680 C CA . VAL A 1 87 ? -4.07 6.469 -1.806 1 95.19 87 VAL A CA 1
ATOM 681 C C . VAL A 1 87 ? -2.781 6.66 -2.602 1 95.19 87 VAL A C 1
ATOM 683 O O . VAL A 1 87 ? -2.4 5.801 -3.398 1 95.19 87 VAL A O 1
ATOM 686 N N . GLU A 1 88 ? -2.146 7.789 -2.377 1 93.62 88 GLU A N 1
ATOM 687 C CA . GLU A 1 88 ? -0.895 8.078 -3.07 1 93.62 88 GLU A CA 1
ATOM 688 C C . GLU A 1 88 ? 0.184 7.059 -2.709 1 93.62 88 GLU A C 1
ATOM 690 O O . GLU A 1 88 ? 0.911 6.582 -3.582 1 93.62 88 GLU A O 1
ATOM 695 N N . GLU A 1 89 ? 0.282 6.75 -1.439 1 92.88 89 GLU A N 1
ATOM 696 C CA . GLU A 1 89 ? 1.283 5.77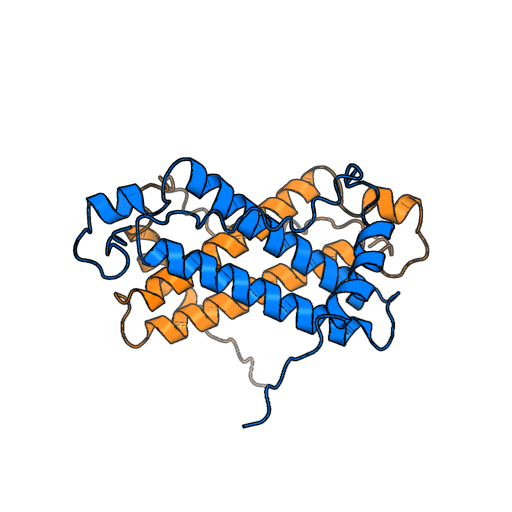3 -1.017 1 92.88 89 GLU A CA 1
ATOM 697 C C . GLU A 1 89 ? 1.026 4.41 -1.649 1 92.88 89 GLU A C 1
ATOM 699 O O . GLU A 1 89 ? 1.957 3.756 -2.125 1 92.88 89 GLU A O 1
ATOM 704 N N . LEU A 1 90 ? -0.241 3.99 -1.728 1 96.19 90 LEU A N 1
ATOM 705 C CA . LEU A 1 90 ? -0.593 2.713 -2.336 1 96.19 90 LEU A CA 1
ATOM 706 C C . LEU A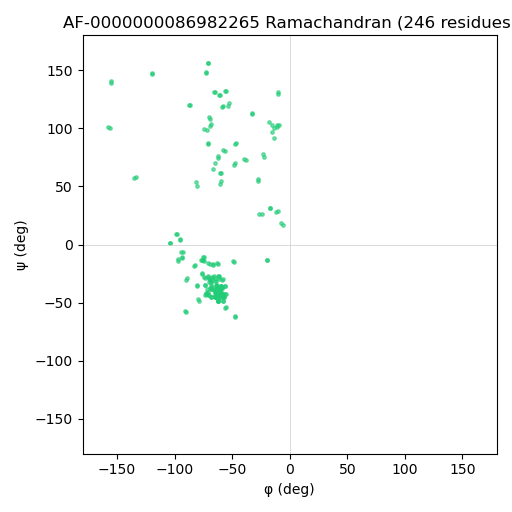 1 90 ? -0.352 2.74 -3.842 1 96.19 90 LEU A C 1
ATOM 708 O O . LEU A 1 90 ? 0.106 1.753 -4.418 1 96.19 90 LEU A O 1
ATOM 712 N N . SER A 1 91 ? -0.635 3.85 -4.445 1 95.25 91 SER A N 1
ATOM 713 C CA . SER A 1 91 ? -0.374 4.008 -5.875 1 95.25 91 SER A CA 1
ATOM 714 C C . SER A 1 91 ? 1.118 3.912 -6.176 1 95.25 91 SER A C 1
ATOM 716 O O . SER A 1 91 ? 1.516 3.34 -7.191 1 95.25 91 SER A O 1
ATOM 718 N N . GLN A 1 92 ? 1.885 4.43 -5.277 1 93.69 92 GLN A N 1
ATOM 719 C CA . GLN A 1 92 ? 3.332 4.328 -5.438 1 93.69 92 GLN A CA 1
ATOM 720 C C . GLN A 1 92 ? 3.801 2.883 -5.309 1 93.69 92 GLN A C 1
ATOM 722 O O . GLN A 1 92 ? 4.707 2.453 -6.027 1 93.69 92 GLN A O 1
ATOM 727 N N . ALA A 1 93 ? 3.166 2.23 -4.395 1 94.62 93 ALA A N 1
ATOM 728 C CA . ALA A 1 93 ? 3.496 0.814 -4.262 1 94.62 93 ALA A CA 1
ATOM 729 C C . ALA A 1 93 ? 3.197 0.057 -5.555 1 94.62 93 ALA A C 1
ATOM 731 O O . ALA A 1 93 ? 4.004 -0.76 -6.004 1 94.62 93 ALA A O 1
ATOM 732 N N . LYS A 1 94 ? 2.092 0.324 -6.16 1 95 94 LYS A N 1
ATOM 733 C CA . LYS A 1 94 ? 1.753 -0.317 -7.43 1 95 94 LYS A CA 1
ATOM 734 C C . LYS A 1 94 ? 2.74 0.075 -8.523 1 95 94 LYS A C 1
ATOM 736 O O . LYS A 1 94 ? 3.18 -0.773 -9.305 1 95 94 LYS A O 1
ATOM 741 N N . ALA A 1 95 ? 3.031 1.349 -8.578 1 92.31 95 ALA A N 1
ATOM 742 C CA . ALA A 1 95 ? 3.992 1.827 -9.57 1 92.31 95 ALA A CA 1
ATOM 743 C C . ALA A 1 95 ? 5.332 1.111 -9.43 1 92.31 95 ALA A C 1
ATOM 745 O O . ALA A 1 95 ? 5.953 0.735 -10.43 1 92.31 95 ALA A O 1
ATOM 746 N N . HIS A 1 96 ? 5.777 0.994 -8.18 1 91.25 96 HIS A N 1
ATOM 747 C CA . HIS A 1 96 ? 7.023 0.281 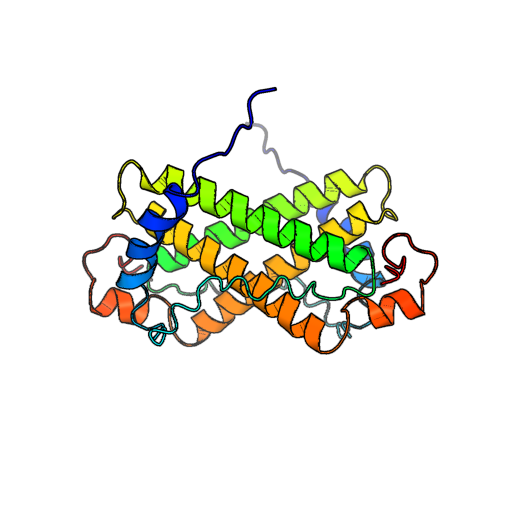-7.926 1 91.25 96 HIS A CA 1
ATOM 748 C C . HIS A 1 96 ? 6.938 -1.167 -8.398 1 91.25 96 HIS A C 1
ATOM 750 O O . HIS A 1 96 ? 7.891 -1.689 -8.984 1 91.25 96 HIS A O 1
ATOM 756 N N . PHE A 1 97 ? 5.859 -1.804 -8.125 1 92.81 97 PHE A N 1
ATOM 757 C CA . PHE A 1 97 ? 5.621 -3.172 -8.57 1 92.81 97 PHE A CA 1
ATOM 758 C C . PHE A 1 97 ? 5.707 -3.271 -10.086 1 92.81 97 PHE A C 1
ATOM 760 O O . PHE A 1 97 ? 6.387 -4.156 -10.617 1 92.81 97 PHE A O 1
ATOM 767 N N . LEU A 1 98 ? 5.027 -2.381 -10.789 1 93 98 LEU A N 1
ATOM 768 C CA . LEU A 1 98 ? 5.023 -2.373 -12.25 1 93 98 LEU A CA 1
ATOM 769 C C . LEU A 1 98 ? 6.418 -2.1 -12.797 1 93 98 LEU A C 1
ATOM 771 O O . LEU A 1 98 ? 6.801 -2.645 -13.836 1 93 98 LEU A O 1
ATOM 775 N N . HIS A 1 99 ? 7.102 -1.271 -12.039 1 91 99 HIS A N 1
ATOM 776 C CA . HIS A 1 99 ? 8.469 -0.992 -12.445 1 91 99 HIS A CA 1
ATOM 777 C C . HIS A 1 99 ? 9.328 -2.252 -12.391 1 91 99 HIS A C 1
ATOM 779 O O . HIS A 1 99 ? 10.125 -2.506 -13.297 1 91 99 HIS A O 1
ATOM 785 N N . LYS A 1 100 ? 9.164 -3.012 -11.32 1 88.62 100 LYS A N 1
ATOM 786 C CA . LYS A 1 100 ? 9.875 -4.281 -11.203 1 88.62 100 LYS A CA 1
ATOM 787 C C . LYS A 1 100 ? 9.516 -5.219 -12.352 1 88.62 100 LYS A C 1
ATOM 789 O O . LYS A 1 100 ? 10.375 -5.934 -12.867 1 88.62 100 LYS A O 1
ATOM 794 N N . LEU A 1 101 ? 8.32 -5.148 -12.75 1 91.56 101 LEU A N 1
ATOM 795 C CA . LEU A 1 101 ? 7.793 -6.035 -13.781 1 91.56 101 LEU A CA 1
ATOM 796 C C . LEU A 1 101 ? 8.422 -5.723 -15.141 1 91.56 101 LEU A C 1
ATOM 798 O O . LEU A 1 101 ? 8.508 -6.598 -16 1 91.56 101 LEU A O 1
ATOM 802 N N . GLN A 1 102 ? 8.781 -4.52 -15.422 1 89.38 102 GLN A N 1
ATOM 803 C CA . GLN A 1 102 ? 9.367 -4.121 -16.703 1 89.38 102 GLN A CA 1
ATOM 804 C C . GLN A 1 102 ? 10.688 -4.852 -16.953 1 89.38 102 GLN A C 1
ATOM 806 O O . GLN A 1 102 ? 11.047 -5.109 -18.094 1 89.38 102 GLN A O 1
ATOM 811 N N . ASN A 1 103 ? 11.344 -5.207 -15.938 1 88.88 103 ASN A N 1
ATOM 812 C CA . ASN A 1 103 ? 12.625 -5.898 -16.078 1 88.88 103 ASN A CA 1
ATOM 813 C C . ASN A 1 103 ? 12.438 -7.414 -16.109 1 88.88 103 ASN A C 1
ATOM 815 O O . ASN A 1 103 ? 12.906 -8.086 -17.031 1 88.88 103 ASN A O 1
ATOM 819 N N . GLN A 1 104 ? 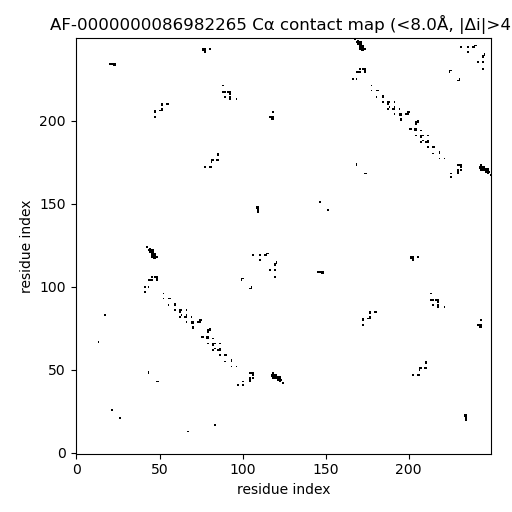11.82 -7.855 -15.031 1 90.75 104 GLN A N 1
ATOM 820 C CA . GLN A 1 104 ? 11.555 -9.281 -14.891 1 90.75 104 GLN A CA 1
ATOM 821 C C . GLN A 1 104 ? 10.375 -9.531 -13.961 1 90.75 104 GLN A C 1
ATOM 823 O O . GLN A 1 104 ? 10.242 -8.883 -12.93 1 90.75 104 GLN A O 1
ATOM 828 N N . ASP A 1 105 ? 9.57 -10.516 -14.367 1 93.62 105 ASP A N 1
ATOM 829 C CA . ASP A 1 105 ? 8.484 -10.891 -13.461 1 93.62 105 ASP A CA 1
ATOM 830 C C . ASP A 1 105 ? 9.031 -11.281 -12.094 1 93.62 105 ASP A C 1
ATOM 832 O O . ASP A 1 105 ? 9.938 -12.109 -11.992 1 93.62 105 ASP A O 1
ATOM 836 N N . PRO A 1 106 ? 8.469 -10.758 -11.07 1 91.81 106 PRO A N 1
ATOM 837 C CA . PRO A 1 106 ? 9.008 -11.008 -9.734 1 91.81 106 PRO A CA 1
ATOM 838 C C . PRO A 1 106 ? 8.961 -12.477 -9.344 1 91.81 106 PRO A C 1
ATOM 840 O O . PRO A 1 106 ? 9.672 -12.898 -8.422 1 91.81 106 PRO A O 1
ATOM 843 N N . LEU A 1 107 ? 8.18 -13.273 -10.039 1 94.25 107 LEU A N 1
ATOM 844 C CA . LEU A 1 107 ? 8.055 -14.68 -9.68 1 94.25 107 LEU A CA 1
ATOM 845 C C . LEU A 1 107 ? 9.008 -15.539 -10.5 1 94.25 107 LEU A C 1
ATOM 847 O O . LEU A 1 107 ? 9.031 -16.766 -10.352 1 94.25 107 LEU A O 1
ATOM 851 N N . GLU A 1 108 ? 9.836 -14.859 -11.297 1 94.69 108 GLU A N 1
ATOM 852 C CA . GLU A 1 108 ? 10.648 -15.594 -12.258 1 94.69 108 GLU A CA 1
ATOM 853 C C . GLU A 1 108 ? 11.5 -16.656 -11.562 1 94.69 108 GLU A C 1
ATOM 855 O O . GLU A 1 108 ? 11.422 -17.844 -11.898 1 94.69 108 GLU A O 1
ATOM 860 N N . TYR A 1 109 ? 12.242 -16.312 -10.633 1 93.31 109 TYR A N 1
ATOM 861 C CA . TYR A 1 109 ? 13.172 -17.25 -10 1 93.31 109 TYR A CA 1
ATOM 862 C C . TYR A 1 109 ? 12.422 -18.266 -9.141 1 93.31 109 TYR A C 1
ATOM 864 O O . TYR A 1 109 ? 12.75 -19.453 -9.148 1 93.31 109 TYR A O 1
ATOM 872 N N . PHE A 1 110 ? 11.484 -17.797 -8.461 1 90.31 110 PHE A N 1
ATOM 873 C CA . PHE A 1 110 ? 10.672 -18.703 -7.66 1 90.31 110 PHE A CA 1
ATOM 874 C C . PHE A 1 110 ? 10.016 -19.766 -8.539 1 90.31 110 PHE A C 1
ATOM 876 O O . PHE A 1 110 ? 10.047 -20.953 -8.211 1 90.31 110 PHE A O 1
ATOM 883 N N . CYS A 1 111 ? 9.523 -19.359 -9.695 1 94.56 111 CYS A N 1
ATOM 884 C CA . CYS A 1 111 ? 8.742 -20.25 -10.539 1 94.56 111 CYS A CA 1
ATOM 885 C C . CYS A 1 111 ? 9.648 -21.125 -11.383 1 94.56 111 CYS A C 1
ATOM 887 O O . CYS A 1 111 ? 9.211 -22.156 -11.906 1 94.56 111 CYS A O 1
ATOM 889 N N . ARG A 1 112 ? 10.875 -20.75 -11.531 1 95.12 112 ARG A N 1
ATOM 890 C CA . ARG A 1 112 ? 11.852 -21.641 -12.148 1 95.12 112 ARG A CA 1
ATOM 891 C C . ARG A 1 112 ? 11.984 -22.938 -11.359 1 95.12 112 ARG A C 1
ATOM 893 O O . ARG A 1 112 ? 12.086 -24.016 -11.945 1 95.12 112 ARG A O 1
ATOM 900 N N . ASP A 1 113 ? 11.867 -22.828 -10.039 1 94.19 113 ASP A N 1
ATOM 901 C CA . ASP A 1 113 ? 12.078 -23.969 -9.164 1 94.19 113 ASP A CA 1
ATOM 902 C C . ASP A 1 113 ? 10.75 -24.625 -8.789 1 94.19 113 ASP A C 1
ATOM 904 O O . ASP A 1 113 ? 10.727 -25.734 -8.242 1 94.19 113 ASP A O 1
ATOM 908 N N . ASN A 1 114 ? 9.641 -23.891 -9.062 1 90.81 114 ASN A N 1
ATOM 909 C CA . ASN A 1 114 ? 8.312 -24.391 -8.711 1 90.81 114 ASN A CA 1
ATOM 910 C C . ASN A 1 114 ? 7.324 -24.219 -9.859 1 90.81 114 ASN A C 1
ATOM 912 O O . ASN A 1 114 ? 6.277 -23.578 -9.703 1 90.81 114 ASN A O 1
ATOM 916 N N . PRO A 1 115 ? 7.703 -24.828 -10.992 1 93.69 115 PRO A N 1
ATOM 917 C CA . PRO A 1 115 ? 6.906 -24.594 -12.195 1 93.69 115 PRO A CA 1
ATOM 918 C C . PRO A 1 115 ? 5.496 -25.172 -12.102 1 93.69 115 PRO A C 1
ATOM 920 O O . PRO A 1 115 ? 4.594 -24.734 -12.812 1 93.69 115 PRO A O 1
ATOM 923 N N . ASP A 1 116 ? 5.203 -26.125 -11.141 1 91.75 116 ASP A N 1
ATOM 924 C CA . ASP A 1 116 ? 3.92 -26.828 -11.109 1 91.75 116 ASP A CA 1
ATOM 925 C C . ASP A 1 116 ? 2.928 -26.109 -10.195 1 91.75 116 ASP A C 1
ATOM 927 O O . ASP A 1 116 ? 1.756 -26.5 -10.125 1 91.75 116 ASP A O 1
ATOM 931 N N . LEU A 1 117 ? 3.412 -25.094 -9.5 1 88.69 117 LEU A N 1
ATOM 932 C CA . LEU A 1 117 ? 2.502 -24.375 -8.617 1 88.69 117 LEU A CA 1
ATOM 933 C C . LEU A 1 117 ? 1.531 -23.516 -9.422 1 88.69 117 LEU A C 1
ATOM 935 O O . LEU A 1 117 ? 1.896 -22.969 -10.469 1 88.69 117 LEU A O 1
ATOM 939 N N . ASP A 1 118 ? 0.375 -23.391 -8.852 1 88.69 118 ASP A N 1
ATOM 940 C CA . ASP A 1 118 ? -0.689 -22.672 -9.547 1 88.69 118 ASP A CA 1
ATOM 941 C C . ASP A 1 118 ? -0.271 -21.234 -9.859 1 88.69 118 ASP A C 1
ATOM 943 O O . ASP A 1 118 ? -0.543 -20.734 -10.953 1 88.69 118 ASP A O 1
ATOM 947 N N . GLU A 1 119 ? 0.409 -20.656 -9 1 91.56 119 GLU A N 1
ATOM 948 C CA . GLU A 1 119 ? 0.804 -19.266 -9.188 1 91.56 119 GLU A CA 1
ATOM 949 C C . GLU A 1 119 ? 1.853 -19.141 -10.289 1 91.56 119 GLU A C 1
ATOM 951 O O . GLU A 1 119 ? 2.096 -18.031 -10.797 1 91.56 119 GLU A O 1
ATOM 956 N N . CYS A 1 120 ? 2.486 -20.266 -10.68 1 94.44 120 CYS A N 1
ATOM 957 C CA . CYS A 1 120 ? 3.551 -20.25 -11.672 1 94.44 120 CYS A CA 1
ATOM 958 C C . CYS A 1 120 ? 3.018 -20.641 -13.047 1 94.44 120 CYS A C 1
ATOM 960 O O . CYS A 1 120 ? 3.795 -20.891 -13.969 1 94.44 120 CYS A O 1
ATOM 962 N N . GLN A 1 121 ? 1.705 -20.734 -13.141 1 93.5 121 GLN A N 1
ATOM 963 C CA . GLN A 1 121 ? 1.11 -20.953 -14.461 1 93.5 121 GLN A CA 1
ATOM 964 C C . GLN A 1 121 ? 1.44 -19.797 -15.406 1 93.5 121 GLN A C 1
ATOM 966 O O . GLN A 1 121 ? 1.301 -18.625 -15.039 1 93.5 121 GLN A O 1
ATOM 971 N N . ILE A 1 122 ? 1.951 -20.141 -16.578 1 92.81 122 ILE A N 1
ATOM 972 C CA . ILE A 1 122 ? 2.379 -19.125 -17.547 1 92.81 122 ILE A CA 1
ATOM 973 C C . ILE A 1 122 ? 1.196 -18.703 -18.406 1 92.81 122 ILE A C 1
ATOM 975 O O . ILE A 1 122 ? 0.447 -19.547 -18.906 1 92.81 122 ILE A O 1
ATOM 979 N N . TYR A 1 123 ? 0.973 -17.391 -18.266 1 80.25 123 TYR A N 1
ATOM 980 C CA . TYR A 1 123 ? -0.042 -16.875 -19.188 1 80.25 123 TYR A CA 1
ATOM 981 C C . TYR A 1 123 ? 0.471 -16.859 -20.609 1 80.25 123 TYR A C 1
ATOM 983 O O . TYR A 1 123 ? 1.632 -16.516 -20.859 1 80.25 123 TYR A O 1
ATOM 991 N N . GLN A 1 124 ? 0.027 -17.672 -21.516 1 62.59 124 GLN A N 1
ATOM 992 C CA . GLN A 1 124 ? 0.323 -17.641 -22.938 1 62.59 124 GLN A CA 1
ATOM 993 C C . GLN A 1 124 ? -0.329 -16.422 -23.609 1 62.59 124 GLN A C 1
ATOM 995 O O . GLN A 1 124 ? -1.479 -16.094 -23.312 1 62.59 124 GLN A O 1
ATOM 1000 N N . GLU A 1 125 ? 0.546 -15.391 -23.859 1 49.22 125 GLU A N 1
ATOM 1001 C CA . GLU A 1 125 ? -0.007 -14.383 -24.766 1 49.22 125 GLU A CA 1
ATOM 1002 C C . GLU A 1 125 ? -0.795 -15.031 -25.906 1 49.22 125 GLU A C 1
ATOM 1004 O O . GLU A 1 125 ? -0.514 -16.172 -26.297 1 49.22 125 GLU A O 1
ATOM 1009 N N . MET B 1 1 ? -12.008 -7.598 35.844 1 23 1 MET B N 1
ATOM 1010 C CA . MET B 1 1 ? -11.281 -6.711 34.938 1 23 1 MET B CA 1
ATOM 1011 C C . MET B 1 1 ? -10.359 -7.504 34.031 1 23 1 MET B C 1
ATOM 1013 O O . MET B 1 1 ? -9.234 -7.848 34.438 1 23 1 MET B O 1
ATOM 1017 N N . ALA B 1 2 ? -10.805 -8.445 33.219 1 28.52 2 ALA B N 1
ATOM 1018 C CA . ALA B 1 2 ? -10.18 -9.586 32.531 1 28.52 2 ALA B CA 1
ATOM 1019 C C . ALA B 1 2 ? -9.281 -9.125 31.391 1 28.52 2 ALA B C 1
ATOM 1021 O O . ALA B 1 2 ? -9.688 -8.305 30.562 1 28.52 2 ALA B O 1
ATOM 1022 N N . SER B 1 3 ? -7.934 -9.047 31.625 1 23.02 3 SER B N 1
ATOM 1023 C CA . SER B 1 3 ? -6.801 -8.648 30.797 1 23.02 3 SER B CA 1
ATOM 1024 C C . SER B 1 3 ? -6.727 -9.484 29.516 1 23.02 3 SER B C 1
ATOM 1026 O O . SER B 1 3 ? -6.586 -10.703 29.578 1 23.02 3 SER B O 1
ATOM 1028 N N . ILE B 1 4 ? -7.488 -9.164 28.531 1 25.67 4 ILE B N 1
ATOM 1029 C CA . ILE B 1 4 ? -7.586 -9.875 27.25 1 25.67 4 ILE B CA 1
ATOM 1030 C C . ILE B 1 4 ? -6.23 -9.875 26.562 1 25.67 4 ILE B C 1
ATOM 1032 O O . ILE B 1 4 ? -5.832 -8.883 25.953 1 25.67 4 ILE B O 1
ATOM 1036 N N . VAL B 1 5 ? -5.16 -10.477 27.156 1 25.36 5 VAL B N 1
ATOM 1037 C CA . VAL B 1 5 ? -3.852 -10.664 26.531 1 25.36 5 VAL B CA 1
ATOM 1038 C C . VAL B 1 5 ? -3.984 -11.555 25.297 1 25.36 5 VAL B C 1
ATOM 1040 O O . VAL B 1 5 ? -4.289 -12.742 25.422 1 25.36 5 VAL B O 1
ATOM 1043 N N . ALA B 1 6 ? -4.508 -11.016 24.234 1 27.72 6 ALA B N 1
ATOM 1044 C CA . ALA B 1 6 ? -4.609 -11.82 23.016 1 27.72 6 ALA B CA 1
ATOM 1045 C C . ALA B 1 6 ? -3.258 -12.43 22.656 1 27.72 6 ALA B C 1
ATOM 1047 O O . ALA B 1 6 ? -2.219 -11.781 22.797 1 27.72 6 ALA B O 1
ATOM 1048 N N . PRO B 1 7 ? -3.086 -13.719 22.547 1 25.69 7 PRO B N 1
ATOM 1049 C CA . PRO B 1 7 ? -1.864 -14.523 22.453 1 25.69 7 PRO B CA 1
ATOM 1050 C C . PRO B 1 7 ? -1.004 -14.148 21.25 1 25.69 7 PRO B C 1
ATOM 1052 O O . PRO B 1 7 ? -1.533 -13.875 20.172 1 25.69 7 PRO B O 1
ATOM 1055 N N . VAL B 1 8 ? 0.268 -13.664 21.469 1 26.84 8 VAL B N 1
ATOM 1056 C CA . VAL B 1 8 ? 1.456 -13.414 20.656 1 26.84 8 VAL B CA 1
ATOM 1057 C C . VAL B 1 8 ? 1.762 -14.641 19.797 1 26.84 8 VAL B C 1
ATOM 1059 O O . VAL B 1 8 ? 2.719 -14.633 19.031 1 26.84 8 VAL B O 1
ATOM 1062 N N . ALA B 1 9 ? 1.152 -15.758 20.141 1 27.88 9 ALA B N 1
ATOM 1063 C CA . ALA B 1 9 ? 1.604 -17.016 19.562 1 27.88 9 ALA B CA 1
ATOM 1064 C C . ALA B 1 9 ? 1.315 -17.062 18.062 1 27.88 9 ALA B C 1
ATOM 1066 O O . ALA B 1 9 ? 1.996 -17.766 17.312 1 27.88 9 ALA B O 1
ATOM 1067 N N . ALA B 1 10 ? 0.323 -16.391 17.641 1 27.2 10 ALA B N 1
ATOM 1068 C CA . ALA B 1 10 ? -0.044 -16.641 16.25 1 27.2 10 ALA B CA 1
ATOM 1069 C C . ALA B 1 10 ? 0.953 -15.984 15.297 1 27.2 10 ALA B C 1
ATOM 1071 O O . ALA B 1 10 ? 0.902 -16.203 14.086 1 27.2 10 ALA B O 1
ATOM 1072 N N . LEU B 1 11 ? 1.848 -15.047 15.75 1 29.48 11 LEU B N 1
ATOM 1073 C CA . LEU B 1 11 ? 2.855 -14.414 14.906 1 29.48 11 LEU B CA 1
ATOM 1074 C C . LEU B 1 11 ? 3.955 -15.406 14.539 1 29.48 11 LEU B C 1
ATOM 1076 O O . LEU B 1 11 ? 4.727 -15.164 13.609 1 29.48 11 LEU B O 1
ATOM 1080 N N . LYS B 1 12 ? 4.195 -16.422 15.43 1 29.75 12 LYS B N 1
ATOM 1081 C CA . LYS B 1 12 ? 5.34 -17.328 15.273 1 29.75 12 LYS B CA 1
ATOM 1082 C C . LYS B 1 12 ? 5.137 -18.266 14.094 1 29.75 12 LYS B C 1
ATOM 1084 O O . LYS B 1 12 ? 6.098 -18.641 13.414 1 29.75 12 LYS B O 1
ATOM 1089 N N . SER B 1 13 ? 3.941 -18.75 13.945 1 28.33 13 SER B N 1
ATOM 1090 C CA . SER B 1 13 ? 3.803 -19.797 12.938 1 28.33 13 SER B CA 1
ATOM 1091 C C . SER B 1 13 ? 3.814 -19.219 11.531 1 28.33 13 SER B C 1
ATOM 1093 O O . SER B 1 13 ? 4.078 -19.922 10.562 1 28.33 13 SER B O 1
ATOM 1095 N N . CYS B 1 14 ? 3.473 -17.984 11.312 1 32.41 14 CYS B N 1
ATOM 1096 C CA . CYS B 1 14 ? 3.439 -17.344 10.008 1 32.41 14 CYS B CA 1
ATOM 1097 C C . CYS B 1 14 ? 4.844 -16.984 9.539 1 32.41 14 CYS B C 1
ATOM 1099 O O . CYS B 1 14 ? 5.027 -16.5 8.422 1 32.41 14 CYS B O 1
ATOM 1101 N N . ASN B 1 15 ? 5.859 -17.031 10.453 1 33.06 15 ASN B N 1
ATOM 1102 C CA . ASN B 1 15 ? 7.258 -16.75 10.133 1 33.06 15 ASN B CA 1
ATOM 1103 C C . ASN B 1 15 ? 7.82 -17.797 9.164 1 33.06 15 ASN B C 1
ATOM 1105 O O . ASN B 1 15 ? 8.742 -17.5 8.398 1 33.06 15 ASN B O 1
ATOM 1109 N N . GLY B 1 16 ? 7.32 -19.016 9.266 1 33.69 16 GLY B N 1
ATOM 1110 C CA . GLY B 1 16 ? 7.914 -20.062 8.445 1 33.69 16 GLY B CA 1
ATOM 1111 C C . GLY B 1 16 ? 7.594 -19.906 6.969 1 33.69 16 GLY B C 1
ATOM 1112 O O . GLY B 1 16 ? 8.438 -20.172 6.113 1 33.69 16 GLY B O 1
ATOM 1113 N N . PHE B 1 17 ? 6.363 -19.594 6.746 1 35.09 17 PHE B N 1
ATOM 1114 C CA . PHE B 1 17 ? 5.977 -19.562 5.34 1 35.09 17 PHE B CA 1
ATOM 1115 C C . PHE B 1 17 ? 6.629 -18.375 4.637 1 35.09 17 PHE B C 1
ATOM 1117 O O . PHE B 1 17 ? 7.012 -18.469 3.469 1 35.09 17 PHE B O 1
ATOM 1124 N N . LEU B 1 18 ? 6.863 -17.25 5.262 1 38.62 18 LEU B N 1
ATOM 1125 C CA . LEU B 1 18 ? 7.613 -16.156 4.645 1 38.62 18 LEU B CA 1
ATOM 1126 C C . LEU B 1 18 ? 9.039 -16.594 4.324 1 38.62 18 LEU B C 1
ATOM 1128 O O . LEU B 1 18 ? 9.68 -16.031 3.436 1 38.62 18 LEU B O 1
ATOM 1132 N N . GLU B 1 19 ? 9.648 -17.516 4.969 1 38.41 19 GLU B N 1
ATOM 1133 C CA . GLU B 1 19 ? 11.023 -17.969 4.777 1 38.41 19 GLU B CA 1
ATOM 1134 C C . GLU B 1 19 ? 11.156 -18.797 3.5 1 38.41 19 GLU B C 1
ATOM 1136 O O . GLU B 1 19 ? 12.188 -18.75 2.828 1 38.41 19 GLU B O 1
ATOM 1141 N N . LYS B 1 20 ? 10.391 -19.656 3.127 1 38.19 20 LYS B N 1
ATOM 1142 C CA . LYS B 1 20 ? 10.625 -20.562 2.01 1 38.19 20 LYS B CA 1
ATOM 1143 C C . LYS B 1 20 ? 10.359 -19.875 0.674 1 38.19 20 LYS B C 1
ATOM 1145 O O . LYS B 1 20 ? 10.93 -20.25 -0.35 1 38.19 20 LYS B O 1
ATOM 1150 N N . LYS B 1 21 ? 9.422 -19.266 0.424 1 38.28 21 LYS B N 1
ATOM 1151 C CA . LYS B 1 21 ? 9.125 -18.766 -0.915 1 38.28 21 LYS B CA 1
ATOM 1152 C C . LYS B 1 21 ? 10.023 -17.578 -1.279 1 38.28 21 LYS B C 1
ATOM 1154 O O . LYS B 1 21 ? 9.961 -17.078 -2.4 1 38.28 21 LYS B O 1
ATOM 1159 N N . MET B 1 22 ? 10.461 -16.828 -0.364 1 33.34 22 MET B N 1
ATOM 1160 C CA . MET B 1 22 ? 11.234 -15.703 -0.902 1 33.34 22 MET B CA 1
ATOM 1161 C C . MET B 1 22 ? 12.664 -16.125 -1.221 1 33.34 22 MET B C 1
ATOM 1163 O O . MET B 1 22 ? 13.555 -15.992 -0.384 1 33.34 22 MET B O 1
ATOM 1167 N N . PRO B 1 23 ? 13.055 -17.094 -1.942 1 29.3 23 PRO B N 1
ATOM 1168 C CA . PRO B 1 23 ? 14.484 -17.25 -2.184 1 29.3 23 PRO B CA 1
ATOM 1169 C C . PRO B 1 23 ? 15.172 -15.953 -2.604 1 29.3 23 PRO B C 1
ATOM 1171 O O . PRO B 1 23 ? 16.328 -15.719 -2.254 1 29.3 23 PRO B O 1
ATOM 1174 N N . TYR B 1 24 ? 14.727 -15.422 -3.725 1 30.56 24 TYR B N 1
ATOM 1175 C CA . TYR B 1 24 ? 15.531 -14.32 -4.246 1 30.56 24 TYR B CA 1
ATOM 1176 C C . TYR B 1 24 ? 15.641 -13.195 -3.225 1 30.56 24 TYR B C 1
ATOM 1178 O O . TYR B 1 24 ? 16.25 -12.164 -3.498 1 30.56 24 TYR B O 1
ATOM 1186 N N . LEU B 1 25 ? 14.688 -13.055 -2.428 1 29.16 25 LEU B N 1
ATOM 1187 C CA . LEU B 1 25 ? 15.141 -12.219 -1.323 1 29.16 25 LEU B CA 1
ATOM 1188 C C . LEU B 1 25 ? 16.203 -12.93 -0.5 1 29.16 25 LEU B C 1
ATOM 1190 O O . LEU B 1 25 ? 15.922 -13.922 0.173 1 29.16 25 LEU B O 1
ATOM 1194 N N . LYS B 1 26 ? 17.406 -13.211 -1.094 1 27.23 26 LYS B N 1
ATOM 1195 C CA . LYS B 1 26 ? 18.406 -13.266 -0.026 1 27.23 26 LYS B CA 1
ATOM 1196 C C . LYS B 1 26 ? 18 -12.391 1.154 1 27.23 26 LYS B C 1
ATOM 1198 O O . LYS B 1 26 ? 18.219 -11.172 1.136 1 27.23 26 LYS B O 1
ATOM 1203 N N . LEU B 1 27 ? 16.984 -12.617 1.57 1 25.7 27 LEU B N 1
ATOM 1204 C CA . LEU B 1 27 ? 16.953 -12.203 2.969 1 25.7 27 LEU B CA 1
ATOM 1205 C C . LEU B 1 27 ? 18.172 -12.711 3.713 1 25.7 27 LEU B C 1
ATOM 1207 O O . LEU B 1 27 ? 18.406 -13.922 3.795 1 25.7 27 LEU B O 1
ATOM 1211 N N . SER B 1 28 ? 19.422 -12.227 3.504 1 26.48 28 SER B N 1
ATOM 1212 C CA . SER B 1 28 ? 20.25 -12.43 4.684 1 26.48 28 SER B CA 1
ATOM 1213 C C . SER B 1 28 ? 19.422 -12.883 5.879 1 26.48 28 SER B C 1
ATOM 1215 O O . SER B 1 28 ? 18.219 -12.648 5.918 1 26.48 28 SER B O 1
ATOM 1217 N N . ASP B 1 29 ? 19.875 -14.008 6.629 1 26.03 29 ASP B N 1
ATOM 1218 C CA . ASP B 1 29 ? 19.484 -14.312 8 1 26.03 29 ASP B CA 1
ATOM 1219 C C . ASP B 1 29 ? 18.938 -13.07 8.711 1 26.03 29 ASP B C 1
ATOM 1221 O O . ASP B 1 29 ? 18.969 -13 9.938 1 26.03 29 ASP B O 1
ATOM 1225 N N . LYS B 1 30 ? 19.188 -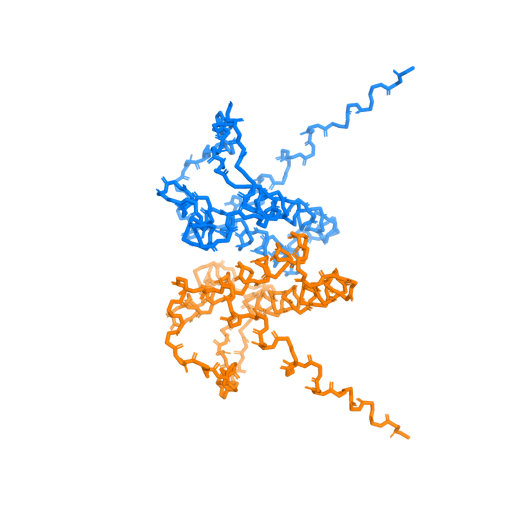12 8.07 1 27.28 30 LYS B N 1
ATOM 1226 C CA . LYS B 1 30 ? 18.766 -10.898 8.922 1 27.28 30 LYS B CA 1
ATOM 1227 C C . LYS B 1 30 ? 17.266 -10.977 9.219 1 27.28 30 LYS B C 1
ATOM 1229 O O . LYS B 1 30 ? 16.438 -10.594 8.391 1 27.28 30 LYS B O 1
ATOM 1234 N N . SER B 1 31 ? 16.641 -12.125 9.727 1 27.66 31 SER B N 1
ATOM 1235 C CA . SER B 1 31 ? 15.633 -12.133 10.789 1 27.66 31 SER B CA 1
ATOM 1236 C C . SER B 1 31 ? 15.477 -10.75 11.406 1 27.66 31 SER B C 1
ATOM 1238 O O . SER B 1 31 ? 15.922 -10.508 12.531 1 27.66 31 SER B O 1
ATOM 1240 N N . GLN B 1 32 ? 15.93 -9.82 10.695 1 28.33 32 GLN B N 1
ATOM 1241 C CA . GLN B 1 32 ? 15.797 -8.766 11.695 1 28.33 32 GLN B CA 1
ATOM 1242 C C . GLN B 1 32 ? 14.43 -8.812 12.367 1 28.33 32 GLN B C 1
ATOM 1244 O O . GLN B 1 32 ? 13.406 -8.953 11.688 1 28.33 32 GLN B O 1
ATOM 1249 N N . PRO B 1 33 ? 14.242 -9.578 13.438 1 28.62 33 PRO B N 1
ATOM 1250 C CA . PRO B 1 33 ? 13.055 -9.273 14.242 1 28.62 33 PRO B CA 1
ATOM 1251 C C . PRO B 1 33 ? 12.375 -7.977 13.82 1 28.62 33 PRO B C 1
ATOM 1253 O O . PRO B 1 33 ? 13.031 -7.062 13.312 1 28.62 33 PRO B O 1
ATOM 1256 N N . VAL B 1 34 ? 11.219 -8.156 13.055 1 31.06 34 VAL B N 1
ATOM 1257 C CA . VAL B 1 34 ? 10.578 -6.883 13.391 1 31.06 34 VAL B CA 1
ATOM 1258 C C . VAL B 1 34 ? 11.227 -6.297 14.641 1 31.06 34 VAL B C 1
ATOM 1260 O O . VAL B 1 34 ? 10.867 -6.664 15.766 1 31.06 34 VAL B O 1
ATOM 1263 N N . ARG B 1 35 ? 12.602 -6.617 14.773 1 32.47 35 ARG B N 1
ATOM 1264 C CA . ARG B 1 35 ? 13.242 -5.949 15.906 1 32.47 35 ARG B CA 1
ATOM 1265 C C . ARG B 1 35 ? 12.383 -4.797 16.422 1 32.47 35 ARG B C 1
ATOM 1267 O O . ARG B 1 35 ? 11.867 -4.004 15.625 1 32.47 35 ARG B O 1
ATOM 1274 N N . ALA B 1 36 ? 11.828 -5.129 17.422 1 33.12 36 ALA B N 1
ATOM 1275 C CA . ALA B 1 36 ? 11.469 -3.959 18.234 1 33.12 36 ALA B CA 1
ATOM 1276 C C . ALA B 1 36 ? 12.375 -2.775 17.906 1 33.12 36 ALA B C 1
ATOM 1278 O O . ALA B 1 36 ? 13.477 -2.662 18.469 1 33.12 36 ALA B O 1
ATOM 1279 N N . MET B 1 37 ? 12.961 -2.775 16.562 1 35.97 37 MET B N 1
ATOM 1280 C CA . MET B 1 37 ? 13.5 -1.421 16.656 1 35.97 37 MET B CA 1
ATOM 1281 C C . MET B 1 37 ? 12.898 -0.678 17.844 1 35.97 37 MET B C 1
ATOM 1283 O O . MET B 1 37 ? 11.688 -0.685 18.047 1 35.97 37 MET B O 1
ATOM 1287 N N . GLY B 1 38 ? 13.531 -0.761 18.891 1 34.31 38 GLY B N 1
ATOM 1288 C CA . GLY B 1 38 ? 13.031 0.23 19.828 1 34.31 38 GLY B CA 1
ATOM 1289 C C . GLY B 1 38 ? 12.094 1.235 19.203 1 34.31 38 GLY B C 1
ATOM 1290 O O . GLY B 1 38 ? 12.289 1.636 18.047 1 34.31 38 GLY B O 1
ATOM 1291 N N . MET B 1 39 ? 10.844 1.1 19.375 1 42.06 39 MET B N 1
ATOM 1292 C CA . MET B 1 39 ? 9.977 2.223 19.031 1 42.06 39 MET B CA 1
ATOM 1293 C C . MET B 1 39 ? 10.797 3.488 18.781 1 42.06 39 MET B C 1
ATOM 1295 O O . MET B 1 39 ? 11.016 4.281 19.703 1 42.06 39 MET B O 1
ATOM 1299 N N . ALA B 1 40 ? 11.938 3.316 18.375 1 44.84 40 ALA B N 1
ATOM 1300 C CA . ALA B 1 40 ? 12.391 4.676 18.078 1 44.84 40 ALA B CA 1
ATOM 1301 C C . ALA B 1 40 ? 11.258 5.516 17.484 1 44.84 40 ALA B C 1
ATOM 1303 O O . ALA B 1 40 ? 10.727 5.18 16.422 1 44.84 40 ALA B O 1
ATOM 1304 N N . LYS B 1 41 ? 10.406 5.812 18.344 1 53.81 41 LYS B N 1
ATOM 1305 C CA . LYS B 1 41 ? 9.336 6.77 18.094 1 53.81 41 LYS B CA 1
ATOM 1306 C C . LYS B 1 41 ? 9.695 7.715 16.953 1 53.81 41 LYS B C 1
ATOM 1308 O O . LYS B 1 41 ? 10.695 8.43 17.031 1 53.81 41 LYS B O 1
ATOM 1313 N N . TYR B 1 42 ? 9.602 7.133 15.664 1 61.69 42 TYR B N 1
ATOM 1314 C CA . TYR B 1 42 ? 9.758 8.141 14.625 1 61.69 42 TYR B CA 1
ATOM 1315 C C . TYR B 1 42 ? 9.195 9.484 15.078 1 61.69 42 TYR B C 1
ATOM 1317 O O . TYR B 1 42 ? 8.156 9.539 15.742 1 61.69 42 TYR B O 1
ATOM 1325 N N . LYS B 1 43 ? 10.094 10.297 15.203 1 78.19 43 LYS B N 1
ATOM 1326 C CA . LYS B 1 43 ? 9.672 11.641 15.586 1 78.19 43 LYS B CA 1
ATOM 1327 C C . LYS B 1 43 ? 8.945 12.336 14.445 1 78.19 43 LYS B C 1
ATOM 1329 O O . LYS B 1 43 ? 9.516 12.555 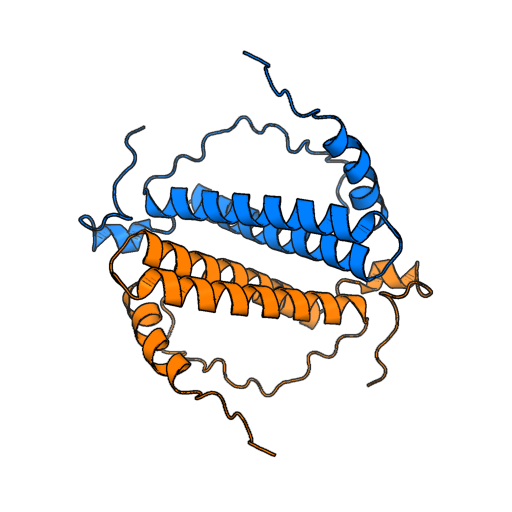13.375 1 78.19 43 LYS B O 1
ATOM 1334 N N . TYR B 1 44 ? 7.797 12.109 14.398 1 89.62 44 TYR B N 1
ATOM 1335 C CA . TYR B 1 44 ? 6.969 12.875 13.477 1 89.62 44 TYR B CA 1
ATOM 1336 C C . TYR B 1 44 ? 6.926 14.344 13.883 1 89.62 44 TYR B C 1
ATOM 1338 O O . TYR B 1 44 ? 6.727 14.664 15.055 1 89.62 44 TYR B O 1
ATOM 1346 N N . LYS B 1 45 ? 7.16 15.18 12.906 1 91.69 45 LYS B N 1
ATOM 1347 C CA . LYS B 1 45 ? 7.016 16.594 13.203 1 91.69 45 LYS B CA 1
ATOM 1348 C C . LYS B 1 45 ? 5.547 17.016 13.164 1 91.69 45 LYS B C 1
ATOM 1350 O O . LYS B 1 45 ? 5.102 17.812 13.992 1 91.69 45 LYS B O 1
ATOM 1355 N N . TYR B 1 46 ? 4.723 16.391 12.211 1 94.56 46 TYR B N 1
ATOM 1356 C CA . TYR B 1 46 ? 3.363 16.875 11.984 1 94.56 46 TYR B CA 1
ATOM 1357 C C . TYR B 1 46 ? 2.342 15.781 12.273 1 94.56 46 TYR B C 1
ATOM 1359 O O . TYR B 1 46 ? 2.58 14.609 11.984 1 94.56 46 TYR B O 1
ATOM 1367 N N . LYS B 1 47 ? 1.21 16.172 12.742 1 93.81 47 LYS B N 1
ATOM 1368 C CA . LYS B 1 47 ? 0.096 15.273 13.047 1 93.81 47 LYS B CA 1
ATOM 1369 C C . LYS B 1 47 ? -0.298 14.453 11.82 1 93.81 47 LYS B C 1
ATOM 1371 O O . LYS B 1 47 ? -0.547 13.25 11.93 1 93.81 47 LYS B O 1
ATOM 1376 N N . GLY B 1 48 ? -0.351 15.094 10.648 1 94.31 48 GLY B N 1
ATOM 1377 C CA . GLY B 1 48 ? -0.745 14.406 9.43 1 94.31 48 GLY B CA 1
ATOM 1378 C C . GLY B 1 48 ? 0.168 13.242 9.078 1 94.31 48 GLY B C 1
ATOM 1379 O O . GLY B 1 48 ? -0.293 12.211 8.594 1 94.31 48 GLY B O 1
ATOM 1380 N N . THR B 1 49 ? 1.413 13.391 9.305 1 94.25 49 THR B N 1
ATOM 1381 C CA . THR B 1 49 ? 2.381 12.336 9.023 1 94.25 49 THR B CA 1
ATOM 1382 C C . THR B 1 49 ? 2.188 11.156 9.977 1 94.25 49 THR B C 1
ATOM 1384 O O . THR B 1 49 ? 2.248 10 9.562 1 94.25 49 THR B O 1
ATOM 1387 N N . GLN B 1 50 ? 2.021 11.508 11.219 1 93.81 50 GLN B N 1
ATOM 1388 C CA . GLN B 1 50 ? 1.759 10.453 12.188 1 93.81 50 GLN B CA 1
ATOM 1389 C C . GLN B 1 50 ? 0.505 9.664 11.82 1 93.81 50 GLN B C 1
ATOM 1391 O O . GLN B 1 50 ? 0.485 8.438 11.922 1 93.81 50 GLN B O 1
ATOM 1396 N N . MET B 1 51 ? -0.544 10.344 11.43 1 94.5 51 MET B N 1
ATOM 1397 C CA . MET B 1 51 ? -1.797 9.695 11.047 1 94.5 51 MET B CA 1
ATOM 1398 C C . MET B 1 51 ? -1.597 8.797 9.828 1 94.5 51 MET B C 1
ATOM 1400 O O . MET B 1 51 ? -2.148 7.699 9.773 1 94.5 51 MET B O 1
ATOM 1404 N N . ARG B 1 52 ? -0.814 9.273 8.922 1 93.81 52 ARG B N 1
ATOM 1405 C CA . ARG B 1 52 ? -0.53 8.492 7.727 1 93.81 52 ARG B CA 1
ATOM 1406 C C . ARG B 1 52 ? 0.184 7.191 8.078 1 93.81 52 ARG B C 1
ATOM 1408 O O . ARG B 1 52 ? -0.161 6.125 7.562 1 93.81 52 ARG B O 1
ATOM 1415 N N . GLU B 1 53 ? 1.186 7.273 8.867 1 94.44 53 GLU B N 1
ATOM 1416 C CA . GLU B 1 53 ? 1.9 6.078 9.305 1 94.44 53 GLU B CA 1
ATOM 1417 C C . GLU B 1 53 ? 0.965 5.105 10.016 1 94.44 53 GLU B C 1
ATOM 1419 O O . GLU B 1 53 ? 1.031 3.895 9.789 1 94.44 53 GLU B O 1
ATOM 1424 N N . LYS B 1 54 ? 0.167 5.652 10.891 1 95 54 LYS B N 1
ATOM 1425 C CA . LYS B 1 54 ? -0.787 4.824 11.625 1 95 54 LYS B CA 1
ATOM 1426 C C . LYS B 1 54 ? -1.724 4.09 10.672 1 95 54 LYS B C 1
ATOM 1428 O O . LYS B 1 54 ? -1.967 2.893 10.828 1 95 54 LYS B O 1
ATOM 1433 N N . HIS B 1 55 ? -2.264 4.762 9.656 1 95.5 55 HIS B N 1
ATOM 1434 C CA . HIS B 1 55 ? -3.174 4.145 8.695 1 95.5 55 HIS B CA 1
ATOM 1435 C C . HIS B 1 55 ? -2.473 3.059 7.895 1 95.5 55 HIS B C 1
ATOM 1437 O O . HIS B 1 55 ? -3.059 2.01 7.617 1 95.5 55 HIS B O 1
ATOM 1443 N N . LEU B 1 56 ? -1.194 3.32 7.504 1 96.06 56 LEU B N 1
ATOM 1444 C CA . LEU B 1 56 ? -0.425 2.295 6.805 1 96.06 56 LEU B CA 1
ATOM 1445 C C . LEU B 1 56 ? -0.254 1.056 7.68 1 96.06 56 LEU B C 1
ATOM 1447 O O . LEU B 1 56 ? -0.421 -0.07 7.203 1 96.06 56 LEU B O 1
ATOM 1451 N N . THR B 1 57 ? 0.013 1.272 8.906 1 96.62 57 THR B N 1
ATOM 1452 C CA . THR B 1 57 ? 0.203 0.167 9.844 1 96.62 57 THR B CA 1
ATOM 1453 C C . THR B 1 57 ? -1.085 -0.636 10 1 96.62 57 THR B C 1
ATOM 1455 O O . THR B 1 57 ? -1.064 -1.867 9.945 1 96.62 57 THR B O 1
ATOM 1458 N N . GLU B 1 58 ? -2.141 0.086 10.148 1 96.31 58 GLU B N 1
ATOM 1459 C CA . GLU B 1 58 ? -3.43 -0.578 10.312 1 96.31 58 GLU B CA 1
ATOM 1460 C C . GLU B 1 58 ? -3.805 -1.37 9.062 1 96.31 58 GLU B C 1
ATOM 1462 O O . GLU B 1 58 ? -4.383 -2.453 9.156 1 96.31 58 GLU B O 1
ATOM 1467 N N . MET B 1 59 ? -3.508 -0.849 7.91 1 95.94 59 MET B N 1
ATOM 1468 C CA . MET B 1 59 ? -3.779 -1.558 6.664 1 95.94 59 MET B CA 1
ATOM 1469 C C . MET B 1 59 ? -2.973 -2.85 6.586 1 95.94 59 MET B C 1
ATOM 1471 O O . MET B 1 59 ? -3.492 -3.887 6.176 1 95.94 59 MET B O 1
ATOM 1475 N N . ILE B 1 60 ? -1.733 -2.797 6.938 1 97 60 ILE B N 1
ATOM 1476 C CA . ILE B 1 60 ? -0.877 -3.979 6.914 1 97 60 ILE B CA 1
ATOM 1477 C C . ILE B 1 60 ? -1.42 -5.027 7.883 1 97 60 ILE B C 1
ATOM 1479 O O . ILE B 1 60 ? -1.491 -6.211 7.551 1 97 60 ILE B O 1
ATOM 1483 N N . GLU B 1 61 ? -1.812 -4.57 9.078 1 97.69 61 GLU B N 1
ATOM 1484 C CA . GLU B 1 61 ? -2.365 -5.496 10.062 1 97.69 61 GLU B CA 1
ATOM 1485 C C . GLU B 1 61 ? -3.627 -6.176 9.539 1 97.69 61 GLU B C 1
ATOM 1487 O O . GLU B 1 61 ? -3.807 -7.383 9.711 1 97.69 61 GLU B O 1
ATOM 1492 N N . LYS B 1 62 ? -4.496 -5.398 8.938 1 97 62 LYS B N 1
ATOM 1493 C CA . LYS B 1 62 ? -5.707 -5.961 8.344 1 97 62 LYS B CA 1
ATOM 1494 C C . LYS B 1 62 ? -5.371 -6.98 7.266 1 97 62 LYS B C 1
ATOM 1496 O O . LYS B 1 62 ? -5.988 -8.047 7.195 1 97 62 LYS B O 1
ATOM 1501 N N . LYS B 1 63 ? -4.43 -6.66 6.414 1 97.56 63 LYS B N 1
ATOM 1502 C CA . LYS B 1 63 ? -4.082 -7.566 5.324 1 97.56 63 LYS B CA 1
ATOM 1503 C C . LYS B 1 63 ? -3.389 -8.82 5.848 1 97.56 63 LYS B C 1
ATOM 1505 O O . LYS B 1 63 ? -3.529 -9.898 5.27 1 97.56 63 LYS B O 1
ATOM 1510 N N . VAL B 1 64 ? -2.674 -8.719 6.938 1 97.38 64 VAL B N 1
ATOM 1511 C CA . VAL B 1 64 ? -2.1 -9.891 7.594 1 97.38 64 VAL B CA 1
ATOM 1512 C C . VAL B 1 64 ? -3.215 -10.828 8.047 1 97.38 64 VAL B C 1
ATOM 1514 O O . VAL B 1 64 ? -3.156 -12.039 7.812 1 97.38 64 VAL B O 1
ATOM 1517 N N . MET B 1 65 ? -4.215 -10.25 8.672 1 97.31 65 MET B N 1
ATOM 1518 C CA . MET B 1 65 ? -5.34 -11.055 9.141 1 97.31 65 MET B CA 1
ATOM 1519 C C . MET B 1 65 ? -6.051 -11.727 7.969 1 97.31 65 MET B C 1
ATOM 1521 O O . MET B 1 65 ? -6.414 -12.906 8.055 1 97.31 65 MET B O 1
ATOM 1525 N N . GLU B 1 66 ? -6.254 -11.047 6.926 1 95.25 66 GLU B N 1
ATOM 1526 C CA . GLU B 1 66 ? -6.895 -11.609 5.742 1 95.25 66 GLU B CA 1
ATOM 1527 C C . GLU B 1 66 ? -6.047 -12.727 5.137 1 95.25 66 GLU B C 1
ATOM 1529 O O . GLU B 1 66 ? -6.578 -13.742 4.684 1 95.25 66 GLU B O 1
ATOM 1534 N N . ALA B 1 67 ? -4.727 -12.469 5.078 1 95.69 67 ALA B N 1
ATOM 1535 C CA . ALA B 1 67 ? -3.832 -13.492 4.543 1 95.69 67 ALA B CA 1
ATOM 1536 C C . ALA B 1 67 ? -3.906 -14.773 5.371 1 95.69 67 ALA B C 1
ATOM 1538 O O . ALA B 1 67 ? -3.943 -15.875 4.82 1 95.69 67 ALA B O 1
ATOM 1539 N N . LYS B 1 68 ? -3.977 -14.656 6.68 1 96.06 68 LYS B N 1
ATOM 1540 C CA . LYS B 1 68 ? -4.102 -15.812 7.562 1 96.06 68 LYS B CA 1
ATOM 1541 C C . LYS B 1 68 ? -5.398 -16.578 7.293 1 96.06 68 LYS B C 1
ATOM 1543 O O . LYS B 1 68 ? -5.398 -17.797 7.227 1 96.06 68 LYS B O 1
ATOM 1548 N N . GLU B 1 69 ? -6.434 -15.852 7.133 1 95.25 69 GLU B N 1
ATOM 1549 C CA . GLU B 1 69 ? -7.738 -16.453 6.891 1 95.25 69 GLU B CA 1
ATOM 1550 C C . GLU B 1 69 ? -7.766 -17.188 5.555 1 95.25 69 GLU B C 1
ATOM 1552 O O . GLU B 1 69 ? -8.258 -18.328 5.473 1 95.25 69 GLU B O 1
ATOM 1557 N N . VAL B 1 70 ? -7.219 -16.531 4.508 1 92.81 70 VAL B N 1
ATOM 1558 C CA . VAL B 1 70 ? -7.23 -17.094 3.164 1 92.81 70 VAL B CA 1
ATOM 1559 C C . VAL B 1 70 ? -6.383 -18.375 3.131 1 92.81 70 VAL B C 1
ATOM 1561 O O . VAL B 1 70 ? -6.695 -19.312 2.4 1 92.81 70 VAL B O 1
ATOM 1564 N N . CYS B 1 71 ? -5.387 -18.406 4.012 1 94.38 71 CYS B N 1
ATOM 1565 C CA . CYS B 1 71 ? -4.434 -19.516 3.945 1 94.38 71 CYS B CA 1
ATOM 1566 C C . CYS B 1 71 ? -4.852 -20.641 4.871 1 94.38 71 CYS B C 1
ATOM 1568 O O . CYS B 1 71 ? -4.27 -21.734 4.828 1 94.38 71 CYS B O 1
ATOM 1570 N N . GLU B 1 72 ? -5.801 -20.609 5.812 1 91.94 72 GLU B N 1
ATOM 1571 C CA . GLU B 1 72 ? -6.23 -21.625 6.77 1 91.94 72 GLU B CA 1
ATOM 1572 C C . GLU B 1 72 ? -6.645 -22.906 6.062 1 91.94 72 GLU B C 1
ATOM 1574 O O . GLU B 1 72 ? -6.371 -24.016 6.551 1 91.94 72 GLU B O 1
ATOM 1579 N N . GLY B 1 73 ? -7.191 -22.875 5.008 1 80.19 73 GLY B N 1
ATOM 1580 C CA . GLY B 1 73 ? -7.645 -24.094 4.352 1 80.19 73 GLY B CA 1
ATOM 1581 C C . GLY B 1 73 ? -6.594 -24.703 3.445 1 80.19 73 GLY B C 1
ATOM 1582 O O . GLY B 1 73 ? -6.562 -25.922 3.258 1 80.19 73 GLY B O 1
ATOM 1583 N N . ASP B 1 74 ? -5.734 -23.906 2.865 1 86.31 74 ASP B N 1
ATOM 1584 C CA . ASP B 1 74 ? -4.719 -24.359 1.921 1 86.31 74 ASP B CA 1
ATOM 1585 C C . ASP B 1 74 ? -3.547 -23.391 1.86 1 86.31 74 ASP B C 1
ATOM 1587 O O . ASP B 1 74 ? -3.58 -22.422 1.103 1 86.31 74 ASP B O 1
ATOM 1591 N N . GLU B 1 75 ? -2.527 -23.672 2.486 1 85.44 75 GLU B N 1
ATOM 1592 C CA . GLU B 1 75 ? -1.358 -22.812 2.57 1 85.44 75 GLU B CA 1
ATOM 1593 C C . GLU B 1 75 ? -0.556 -22.828 1.272 1 85.44 75 GLU B C 1
ATOM 1595 O O . GLU B 1 75 ? 0.302 -21.969 1.05 1 85.44 75 GLU B O 1
ATOM 1600 N N . THR B 1 76 ? -0.929 -23.766 0.414 1 82.56 76 THR B N 1
ATOM 1601 C CA . THR B 1 76 ? -0.149 -23.906 -0.809 1 82.56 76 THR B CA 1
ATOM 1602 C C . THR B 1 76 ? -0.891 -23.312 -2.002 1 82.56 76 THR B C 1
ATOM 1604 O O . THR B 1 76 ? -0.376 -23.312 -3.121 1 82.56 76 THR B O 1
ATOM 1607 N N . SER B 1 77 ? -2.074 -22.766 -1.688 1 87.69 77 SER B N 1
ATOM 1608 C CA . SER B 1 77 ? -2.893 -22.219 -2.766 1 87.69 77 SER B CA 1
ATOM 1609 C C . SER B 1 77 ? -2.287 -20.938 -3.33 1 87.69 77 SER B C 1
ATOM 1611 O O . SER B 1 77 ? -1.564 -20.234 -2.629 1 87.69 77 SER B O 1
ATOM 1613 N N . ASP B 1 78 ? -2.609 -20.609 -4.562 1 87.31 78 ASP B N 1
ATOM 1614 C CA . ASP B 1 78 ? -2.174 -19.375 -5.199 1 87.31 78 ASP B CA 1
ATOM 1615 C C . ASP B 1 78 ? -2.713 -18.156 -4.457 1 87.31 78 ASP B C 1
ATOM 1617 O O . ASP B 1 78 ? -1.994 -17.172 -4.262 1 87.31 78 ASP B O 1
ATOM 1621 N N . GLU B 1 79 ? -3.928 -18.312 -4.066 1 90.25 79 GLU B N 1
ATOM 1622 C CA . GLU B 1 79 ? -4.562 -17.203 -3.369 1 90.25 79 GLU B CA 1
ATOM 1623 C C . GLU B 1 79 ? -3.85 -16.891 -2.057 1 90.25 79 GLU B C 1
ATOM 1625 O O . GLU B 1 79 ? -3.713 -15.727 -1.68 1 90.25 79 GLU B O 1
ATOM 1630 N N . CYS B 1 80 ? -3.461 -17.891 -1.398 1 93.12 80 CYS B N 1
ATOM 1631 C CA . CYS B 1 80 ? -2.729 -17.719 -0.15 1 93.12 80 CYS B CA 1
ATOM 1632 C C . CYS B 1 80 ? -1.402 -17 -0.391 1 93.12 80 CYS B C 1
ATOM 1634 O O . CYS B 1 80 ? -1.085 -16.031 0.286 1 93.12 80 CYS B O 1
ATOM 1636 N N . LYS B 1 81 ? -0.656 -17.484 -1.382 1 92.06 81 LYS B N 1
ATOM 1637 C CA . LYS B 1 81 ? 0.644 -16.891 -1.695 1 92.06 81 LYS B CA 1
ATOM 1638 C C . LYS B 1 81 ? 0.501 -15.438 -2.135 1 92.06 81 LYS B C 1
ATOM 1640 O O . LYS B 1 81 ? 1.254 -14.57 -1.686 1 92.06 81 LYS B O 1
ATOM 1645 N N . VAL B 1 82 ? -0.487 -15.172 -2.891 1 92.81 82 VAL B N 1
ATOM 1646 C CA . VAL B 1 82 ? -0.716 -13.82 -3.385 1 92.81 82 VAL B CA 1
ATOM 1647 C C . VAL B 1 82 ? -1.109 -12.906 -2.227 1 92.81 82 VAL B C 1
ATOM 1649 O O . VAL B 1 82 ? -0.688 -11.75 -2.168 1 92.81 82 VAL B O 1
ATOM 1652 N N . ALA B 1 83 ? -1.837 -13.445 -1.317 1 94.5 83 ALA B N 1
ATOM 1653 C CA . ALA B 1 83 ? -2.248 -12.656 -0.16 1 94.5 83 ALA B CA 1
ATOM 1654 C C . ALA B 1 83 ? -1.04 -12.203 0.654 1 94.5 83 ALA B C 1
ATOM 1656 O O . ALA B 1 83 ? -0.958 -11.039 1.063 1 94.5 83 ALA B O 1
ATOM 1657 N N . TRP B 1 84 ? -0.133 -13.102 0.782 1 95.38 84 TRP B N 1
ATOM 1658 C CA . TRP B 1 84 ? 1.064 -12.742 1.538 1 95.38 84 TRP B CA 1
ATOM 1659 C C . TRP B 1 84 ? 1.957 -11.805 0.734 1 95.38 84 TRP B C 1
ATOM 1661 O O . TRP B 1 84 ? 2.611 -10.922 1.3 1 95.38 84 TRP B O 1
ATOM 1671 N N . ASP B 1 85 ? 1.981 -12 -0.531 1 92.81 85 ASP B N 1
ATOM 1672 C CA . ASP B 1 85 ? 2.738 -11.094 -1.391 1 92.81 85 ASP B CA 1
ATOM 1673 C C . ASP B 1 85 ? 2.211 -9.664 -1.283 1 92.81 85 ASP B C 1
ATOM 1675 O O . ASP B 1 85 ? 2.986 -8.711 -1.326 1 92.81 85 ASP B O 1
ATOM 1679 N N . LEU B 1 86 ? 0.947 -9.531 -1.159 1 94.62 86 LEU B N 1
ATOM 1680 C CA . LEU B 1 86 ? 0.334 -8.219 -1.012 1 94.62 86 LEU B CA 1
ATOM 1681 C C . LEU B 1 86 ? 0.765 -7.559 0.295 1 94.62 86 LEU B C 1
ATOM 1683 O O . LEU B 1 86 ? 1.022 -6.355 0.334 1 94.62 86 LEU B O 1
ATOM 1687 N N . VAL B 1 87 ? 0.847 -8.273 1.356 1 95.19 87 VAL B N 1
ATOM 1688 C CA . VAL B 1 87 ? 1.337 -7.781 2.639 1 95.19 87 VAL B CA 1
ATOM 1689 C C . VAL B 1 87 ? 2.758 -7.246 2.479 1 95.19 87 VAL B C 1
ATOM 1691 O O . VAL B 1 87 ? 3.094 -6.188 3.021 1 95.19 87 VAL B O 1
ATOM 1694 N N . GLU B 1 88 ? 3.547 -7.98 1.744 1 93.62 88 GLU B N 1
ATOM 1695 C CA . GLU B 1 88 ? 4.926 -7.562 1.513 1 93.62 88 GLU B CA 1
ATOM 1696 C C . GLU B 1 88 ? 4.984 -6.238 0.751 1 93.62 88 GLU B C 1
ATOM 1698 O O . GLU B 1 88 ? 5.77 -5.355 1.09 1 93.62 88 GLU B O 1
ATOM 1703 N N . GLU B 1 89 ? 4.164 -6.129 -0.263 1 92.88 89 GLU B N 1
ATOM 1704 C CA . GLU B 1 89 ? 4.148 -4.887 -1.033 1 92.88 89 GLU B CA 1
ATOM 1705 C C . GLU B 1 89 ? 3.732 -3.705 -0.163 1 92.88 89 GLU B C 1
ATOM 1707 O O . GLU B 1 89 ? 4.344 -2.635 -0.231 1 92.88 89 GLU B O 1
ATOM 1712 N N . LEU B 1 90 ? 2.752 -3.891 0.717 1 96.19 90 LEU B N 1
ATOM 1713 C CA . LEU B 1 90 ? 2.297 -2.828 1.606 1 96.19 90 LEU B CA 1
ATOM 1714 C C . LEU B 1 90 ? 3.357 -2.506 2.654 1 96.19 90 LEU B C 1
ATOM 1716 O O . LEU B 1 90 ? 3.559 -1.341 3.004 1 96.19 90 LEU B O 1
ATOM 1720 N N . SER B 1 91 ? 4.02 -3.51 3.119 1 95.38 91 SER B N 1
ATOM 1721 C CA . SER B 1 91 ? 5.105 -3.307 4.074 1 95.38 91 SER B CA 1
ATOM 1722 C C . SER B 1 91 ? 6.246 -2.506 3.453 1 95.38 91 SER B C 1
ATOM 1724 O O . SER B 1 91 ? 6.855 -1.666 4.117 1 95.38 91 SER B O 1
ATOM 1726 N N . GLN B 1 92 ? 6.461 -2.762 2.207 1 93.69 92 GLN B N 1
ATOM 1727 C CA . GLN B 1 92 ? 7.484 -2 1.499 1 93.69 92 GLN B CA 1
ATOM 1728 C C . GLN B 1 92 ? 7.078 -0.537 1.351 1 93.69 92 GLN B C 1
ATOM 1730 O O . GLN B 1 92 ? 7.914 0.36 1.462 1 93.69 92 GLN B O 1
ATOM 1735 N N . ALA B 1 93 ? 5.824 -0.396 1.108 1 94.62 93 ALA B N 1
ATOM 1736 C CA . ALA B 1 93 ? 5.328 0.976 1.032 1 94.62 93 ALA B CA 1
ATOM 1737 C C . ALA B 1 93 ? 5.547 1.712 2.352 1 94.62 93 ALA B C 1
ATOM 1739 O O . ALA B 1 93 ? 5.984 2.863 2.361 1 94.62 93 ALA B O 1
ATOM 1740 N N . LYS B 1 94 ? 5.301 1.081 3.432 1 94.88 94 LYS B N 1
ATOM 1741 C CA . LYS B 1 94 ? 5.527 1.69 4.738 1 94.88 94 LYS B CA 1
ATOM 1742 C C . LYS B 1 94 ? 7.012 1.964 4.965 1 94.88 94 LYS B C 1
ATOM 1744 O O . LYS B 1 94 ? 7.383 3.031 5.461 1 94.88 94 LYS B O 1
ATOM 1749 N N . ALA B 1 95 ? 7.809 0.995 4.641 1 92.19 95 ALA B N 1
ATOM 1750 C CA . ALA B 1 95 ? 9.25 1.162 4.789 1 92.19 95 ALA B CA 1
ATOM 1751 C C . ALA B 1 95 ? 9.75 2.371 4 1 92.19 95 ALA B C 1
ATOM 1753 O O . ALA B 1 95 ? 10.586 3.137 4.488 1 92.19 95 ALA B O 1
ATOM 1754 N N . HIS B 1 96 ? 9.258 2.469 2.771 1 91.06 96 HIS B N 1
ATOM 1755 C CA . HIS B 1 96 ? 9.617 3.617 1.948 1 91.06 96 HIS B CA 1
ATOM 1756 C C . HIS B 1 96 ? 9.188 4.926 2.604 1 91.06 96 HIS B C 1
ATOM 1758 O O . HIS B 1 96 ? 9.938 5.902 2.596 1 91.06 96 HIS B O 1
ATOM 1764 N N . PHE B 1 97 ? 8.016 4.957 3.125 1 92.56 97 PHE B N 1
ATOM 1765 C CA . PHE B 1 97 ? 7.5 6.121 3.832 1 92.56 97 PHE B CA 1
ATOM 1766 C C . PHE B 1 97 ? 8.406 6.488 5.004 1 92.56 97 PHE B C 1
ATOM 1768 O O . PHE B 1 97 ? 8.773 7.652 5.168 1 92.56 97 PHE B O 1
ATOM 1775 N N . LEU B 1 98 ? 8.766 5.527 5.812 1 92.81 98 LEU B N 1
ATOM 1776 C CA . LEU B 1 98 ? 9.617 5.746 6.973 1 92.81 98 LEU B CA 1
ATOM 1777 C C . LEU B 1 98 ? 11.008 6.223 6.543 1 92.81 98 LEU B C 1
ATOM 1779 O O . LEU B 1 98 ? 11.625 7.035 7.234 1 92.81 98 LEU B O 1
ATOM 1783 N N . HIS B 1 99 ? 11.391 5.676 5.418 1 90.69 99 HIS B N 1
ATOM 1784 C CA . HIS B 1 99 ? 12.68 6.113 4.895 1 90.69 99 HIS B CA 1
ATOM 1785 C C . HIS B 1 99 ? 12.664 7.598 4.547 1 90.69 99 HIS B C 1
ATOM 1787 O O . HIS B 1 99 ? 13.617 8.32 4.84 1 90.69 99 HIS B O 1
ATOM 1793 N N . LYS B 1 100 ? 11.578 8.016 3.92 1 88.31 100 LYS B N 1
ATOM 1794 C CA . LYS B 1 100 ? 11.422 9.43 3.613 1 88.31 100 LYS B CA 1
ATOM 1795 C C . LYS B 1 100 ? 11.43 10.273 4.887 1 88.31 100 LYS B C 1
ATOM 1797 O O . LYS B 1 100 ? 11.992 11.375 4.906 1 88.31 100 LYS B O 1
ATOM 1802 N N . LEU B 1 101 ? 10.891 9.742 5.887 1 91.19 101 LEU B N 1
ATOM 1803 C CA . LEU B 1 101 ? 10.742 10.438 7.16 1 91.19 101 LEU B CA 1
ATOM 1804 C C . LEU B 1 101 ? 12.102 10.664 7.82 1 91.19 101 LEU B C 1
ATOM 1806 O O . LEU B 1 101 ? 12.273 11.609 8.586 1 91.19 101 LEU B O 1
ATOM 1810 N N . GLN B 1 102 ? 13.047 9.828 7.637 1 89 102 GLN B N 1
ATOM 1811 C CA . GLN B 1 102 ? 14.375 9.945 8.234 1 89 102 GLN B CA 1
ATOM 1812 C C . GLN B 1 102 ? 15.07 11.219 7.773 1 89 102 GLN B C 1
ATOM 1814 O O . GLN B 1 102 ? 15.875 11.797 8.508 1 89 102 GLN B O 1
ATOM 1819 N N . ASN B 1 103 ? 14.773 11.656 6.645 1 88.44 103 ASN B N 1
ATOM 1820 C CA . ASN B 1 103 ? 15.398 12.859 6.113 1 88.44 103 ASN B CA 1
ATOM 1821 C C . ASN B 1 103 ? 14.609 14.109 6.48 1 88.44 103 ASN B C 1
ATOM 1823 O O . ASN B 1 103 ? 15.164 15.055 7.051 1 88.44 103 ASN B O 1
ATOM 1827 N N . GLN B 1 104 ? 13.359 14.062 6.047 1 90.44 104 GLN B N 1
ATOM 1828 C CA . GLN B 1 104 ? 12.461 15.172 6.316 1 90.44 104 GLN B CA 1
ATOM 1829 C C . GLN B 1 104 ? 11 14.719 6.312 1 90.44 104 GLN B C 1
ATOM 1831 O O . GLN B 1 104 ? 10.602 13.922 5.461 1 90.44 104 GLN B O 1
ATOM 1836 N N . ASP B 1 105 ? 10.258 15.266 7.277 1 93.44 105 ASP B N 1
ATOM 1837 C CA . ASP B 1 105 ? 8.828 14.969 7.254 1 93.44 105 ASP B CA 1
ATOM 1838 C C . ASP B 1 105 ? 8.211 15.344 5.914 1 93.44 105 ASP B C 1
ATOM 1840 O O . ASP B 1 105 ? 8.391 16.469 5.434 1 93.44 105 ASP B O 1
ATOM 1844 N N . PRO B 1 106 ? 7.461 14.484 5.348 1 91.69 106 PRO B N 1
ATOM 1845 C CA . PRO B 1 106 ? 6.926 14.734 4.008 1 91.69 106 PRO B CA 1
ATOM 1846 C C . PRO B 1 106 ? 5.996 15.945 3.961 1 91.69 106 PRO B C 1
ATOM 1848 O O . PRO B 1 106 ? 5.742 16.5 2.885 1 91.69 106 PRO B O 1
ATOM 1851 N N . LEU B 1 107 ? 5.535 16.391 5.102 1 94.19 107 LEU B N 1
ATOM 1852 C CA . LEU B 1 107 ? 4.598 17.516 5.121 1 94.19 107 LEU B CA 1
ATOM 1853 C C . LEU B 1 107 ? 5.332 18.828 5.348 1 94.19 107 LEU B C 1
ATOM 1855 O O . LEU B 1 107 ? 4.707 19.891 5.41 1 94.19 107 LEU B O 1
ATOM 1859 N N . GLU B 1 108 ? 6.66 18.734 5.398 1 94.5 108 GLU B N 1
ATOM 1860 C CA . GLU B 1 108 ? 7.441 19.906 5.797 1 94.5 108 GLU B CA 1
ATOM 1861 C C . GLU B 1 108 ? 7.125 21.109 4.91 1 94.5 108 GLU B C 1
ATOM 1863 O O . GLU B 1 108 ? 6.742 22.172 5.406 1 94.5 108 GLU B O 1
ATOM 1868 N N . TYR B 1 109 ? 7.223 20.984 3.678 1 93.25 109 TYR B N 1
ATOM 1869 C CA . TYR B 1 109 ? 7.055 22.125 2.775 1 93.25 109 TYR B CA 1
ATOM 1870 C C . TYR B 1 109 ? 5.594 22.547 2.697 1 93.25 109 TYR B C 1
ATOM 1872 O O . TYR B 1 109 ? 5.285 23.734 2.697 1 93.25 109 TYR B O 1
ATOM 1880 N N . PHE B 1 110 ? 4.777 21.609 2.637 1 90.5 110 PHE B N 1
ATOM 1881 C CA . PHE B 1 110 ? 3.354 21.922 2.619 1 90.5 110 PHE B CA 1
ATOM 1882 C C . PHE B 1 110 ? 2.953 22.688 3.869 1 90.5 110 PHE B C 1
ATOM 1884 O O . PHE B 1 110 ? 2.246 23.703 3.779 1 90.5 110 PHE B O 1
ATOM 1891 N N . CYS B 1 111 ? 3.465 22.297 5.008 1 94.62 111 CYS B N 1
ATOM 1892 C CA . CYS B 1 111 ? 3.031 22.859 6.277 1 94.62 111 CYS B CA 1
ATOM 1893 C C . CYS B 1 111 ? 3.742 24.172 6.559 1 94.62 111 CYS B C 1
ATOM 1895 O O . CYS B 1 111 ? 3.297 24.969 7.395 1 94.62 111 CYS B O 1
ATOM 1897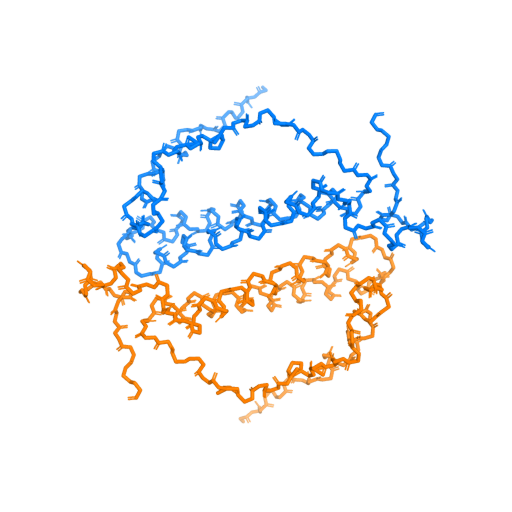 N N . ARG B 1 112 ? 4.812 24.422 5.891 1 95.12 112 ARG B N 1
ATOM 1898 C CA . ARG B 1 112 ? 5.43 25.75 5.941 1 95.12 112 ARG B CA 1
ATOM 1899 C C . ARG B 1 112 ? 4.469 26.812 5.449 1 95.12 112 ARG B C 1
ATOM 1901 O O . ARG B 1 112 ? 4.395 27.906 6.023 1 95.12 112 ARG B O 1
ATOM 1908 N N . ASP B 1 113 ? 3.672 26.453 4.449 1 94.25 113 ASP B N 1
ATOM 1909 C CA . ASP B 1 113 ? 2.775 27.406 3.82 1 94.25 113 ASP B CA 1
ATOM 1910 C C . ASP B 1 113 ? 1.368 27.312 4.406 1 94.25 113 ASP B C 1
ATOM 1912 O O . ASP B 1 113 ? 0.528 28.188 4.164 1 94.25 113 ASP B O 1
ATOM 1916 N N . ASN B 1 114 ? 1.124 26.234 5.172 1 90.88 114 ASN B N 1
ATOM 1917 C CA . ASN B 1 114 ? -0.197 26 5.75 1 90.88 114 ASN B CA 1
ATOM 1918 C C . ASN B 1 114 ? -0.105 25.578 7.215 1 90.88 114 ASN B C 1
ATOM 1920 O O . ASN B 1 114 ? -0.61 24.531 7.602 1 90.88 114 ASN B O 1
ATOM 1924 N N . PRO B 1 115 ? 0.532 26.469 7.977 1 93.62 115 PRO B N 1
ATOM 1925 C CA . PRO B 1 115 ? 0.817 26.094 9.367 1 93.62 115 PRO B CA 1
ATOM 1926 C C . PRO B 1 115 ? -0.448 25.953 10.211 1 93.62 115 PRO B C 1
ATOM 1928 O O . PRO B 1 115 ? -0.434 25.266 11.234 1 93.62 115 PRO B O 1
ATOM 1931 N N . ASP B 1 116 ? -1.641 26.484 9.773 1 91.69 116 ASP B N 1
ATOM 1932 C CA . ASP B 1 116 ? -2.83 26.516 10.617 1 91.69 116 ASP B CA 1
ATOM 1933 C C . ASP B 1 116 ? -3.719 25.297 10.359 1 91.69 116 ASP B C 1
ATOM 1935 O O . ASP B 1 116 ? -4.715 25.094 11.055 1 91.69 116 ASP B O 1
ATOM 1939 N N . LEU B 1 117 ? -3.34 24.531 9.359 1 88.69 117 LEU B N 1
ATOM 1940 C CA . LEU B 1 117 ? -4.145 23.344 9.086 1 88.69 117 LEU B CA 1
ATOM 1941 C C . LEU B 1 117 ? -3.93 22.281 10.156 1 88.69 117 LEU B C 1
ATOM 1943 O O . LEU B 1 117 ? -2.822 22.141 10.672 1 88.69 117 LEU B O 1
ATOM 1947 N N . ASP B 1 118 ? -4.98 21.578 10.375 1 88.69 118 ASP B N 1
ATOM 1948 C CA . ASP B 1 118 ? -4.957 20.578 11.438 1 88.69 118 ASP B CA 1
ATOM 1949 C C . ASP B 1 118 ? -3.85 19.547 11.203 1 88.69 118 ASP B C 1
ATOM 1951 O O . ASP B 1 118 ? -3.16 19.141 12.141 1 88.69 118 ASP B O 1
ATOM 1955 N N . GLU B 1 119 ? -3.635 19.188 10.023 1 91.56 119 GLU B N 1
ATOM 1956 C CA . GLU B 1 119 ? -2.629 18.188 9.719 1 91.56 119 GLU B CA 1
ATOM 1957 C C . GLU B 1 119 ? -1.219 18.719 9.961 1 91.56 119 GLU B C 1
ATOM 1959 O O . GLU B 1 119 ? -0.263 17.938 10.039 1 91.56 119 GLU B O 1
ATOM 1964 N N . CYS B 1 120 ? -1.078 20.047 10.062 1 94.44 120 CYS B N 1
ATOM 1965 C CA . CYS B 1 120 ? 0.23 20.672 10.227 1 94.44 120 CYS B CA 1
ATOM 1966 C C . CYS B 1 120 ? 0.501 21 11.688 1 94.44 120 CYS B C 1
ATOM 1968 O O . CYS B 1 120 ? 1.46 21.703 12.008 1 94.44 120 CYS B O 1
ATOM 1970 N N . GLN B 1 121 ? -0.362 20.516 12.562 1 93.44 121 GLN B N 1
ATOM 1971 C CA . GLN B 1 121 ? -0.085 20.641 13.984 1 93.44 121 GLN B CA 1
ATOM 1972 C C . GLN B 1 121 ? 1.213 19.938 14.359 1 93.44 121 GLN B C 1
ATOM 1974 O O . GLN B 1 121 ? 1.434 18.781 13.969 1 93.44 121 GLN B O 1
ATOM 1979 N N . ILE B 1 122 ? 2.098 20.656 15.047 1 92.69 122 ILE B N 1
ATOM 1980 C CA . ILE B 1 122 ? 3.404 20.109 15.398 1 92.69 122 ILE B CA 1
ATOM 1981 C C . ILE B 1 122 ? 3.309 19.344 16.719 1 92.69 122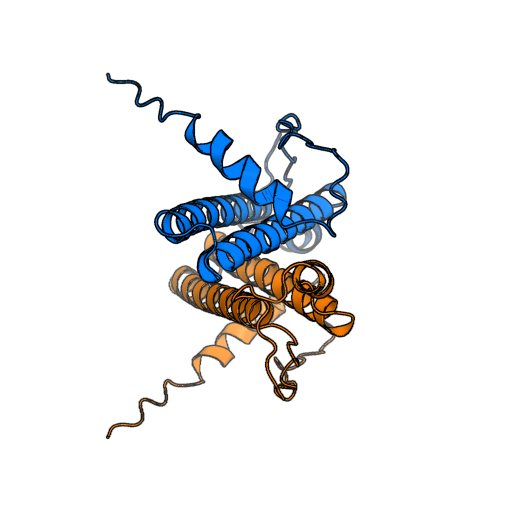 ILE B C 1
ATOM 1983 O O . ILE B 1 122 ? 2.717 19.828 17.688 1 92.69 122 ILE B O 1
ATOM 1987 N N . TYR B 1 123 ? 3.656 18.062 16.547 1 80 123 TYR B N 1
ATOM 1988 C CA . TYR B 1 123 ? 3.742 17.297 17.781 1 80 123 TYR B CA 1
ATOM 1989 C C . TYR B 1 123 ? 4.934 17.75 18.609 1 80 123 TYR B C 1
ATOM 1991 O O . TYR B 1 123 ? 6.012 18.031 18.078 1 80 123 TYR B O 1
ATOM 1999 N N . GLN B 1 124 ? 4.797 18.438 19.719 1 62.34 124 GLN B N 1
ATOM 2000 C CA . GLN B 1 124 ? 5.848 18.781 20.656 1 62.34 124 GLN B CA 1
ATOM 2001 C C . GLN B 1 124 ? 6.375 17.547 21.375 1 62.34 124 GLN B C 1
ATOM 2003 O O . GLN B 1 124 ? 5.598 16.656 21.75 1 62.34 124 GLN B O 1
ATOM 2008 N N . GLU B 1 125 ? 7.613 17.109 20.891 1 48.88 125 GLU B N 1
ATOM 2009 C CA . GLU B 1 125 ? 8.25 16.125 21.766 1 48.88 125 GLU B CA 1
ATOM 2010 C C . GLU B 1 125 ? 8.07 16.5 23.234 1 48.88 125 GLU B C 1
ATOM 2012 O O . GLU B 1 125 ? 7.93 17.688 23.562 1 48.88 125 GLU B O 1
#

Foldseek 3Di:
DDPPPPDPVVVVVVVVVVPPPPVVPPPPVCVVPVPCPVCPVLQAFWQLLVVVLVVLVVVLVVLVVVLCVVPVVPVPDPVSVVSVVVSVVSVVVSVVSVVVSVVPRPCVVVCVVVVPDRRNDTDDD/DDPPPPDPVVVVVVVVVVPPPPVVPPPPVCVVPVPCPVCPVLQAFWQLLVVVLVVLVVVLVVLVVVLCVVPVVPVPDPVSVVSVVVSVVSVVVSVVSVVVSVVPRPCVVVCVVVVPDNRNDTDDD

Sequence (250 aa):
MASIVAPVAALKSCNGFLEKKMPYLKLSDKSQPVRAMGMAKYKYKYKGTQMREKHLTEMIEKKVMEAKEVCEGDETSDECKVAWDLVEELSQAKAHFLHKLQNQDPLEYFCRDNPDLDECQIYQEMASIVAPVAALKSCNGFLEKKMPYLKLSDKSQPVRAMGMAKYKYKYKGTQMREKHLTEMIEKKVMEAKEVCEGDETSDECKVAWDLVEELSQAKAHFLHKLQNQDPLEYFCRDNPDLDECQIYQE

InterPro domains:
  IPR003823 CP12 domain [SM01093] (56-125)
  IPR039314 Calvin cycle protein CP12-like [PTHR33921] (32-124)